Protein AF-A0A8B6D0A4-F1 (afdb_monomer)

Mean predicted aligned error: 18.63 Å

Foldseek 3Di:
DVVVVVVVVVVVVVVVVVVVVVVVVVVVVVVVVVVVVVVVVVVVVVVVVVVVVVVVVVCVVVVPPDDDPDPVVVVVVVLVVQLVVLQVQLVVLVPDPDNDPVSPVSSVVSNVVSVVSVVVVVVLQVLQVPAPLHCQLVVQLVVDDDDDDPCSVVSSVVSRVVSVVVVVVVVVVPPPPPPPPDPDDDDDDDDQDQDPAAAPPPRHGSDHVVPDPVVVVVVPPDDDDDDDDD

Sequence (230 aa):
MDAEIRSEIQNEVQAAFQTTQTTILDSMTTLLDNRLECFNKSFQSTQKALAESQLAKLDETLSDNYKFKKRGNEEQHKHNSKVLVKFKEANSELNQEHLTKDNIESAKDKITEGMSLIRDRQKLIKLADSSEAGWRVVAEYTANPLAENSEDEKRMYKAQTRAEAKIKKEKLKRKPTSSSPAPYTIPTRTSHIDRPGKCFNCNKTGHWRRECPEVTRNASQSRPSDKIQM

Radius of gyration: 45.25 Å; Cα contacts (8 Å, |Δi|>4): 100; chains: 1; bounding box: 100×47×143 Å

InterPro dom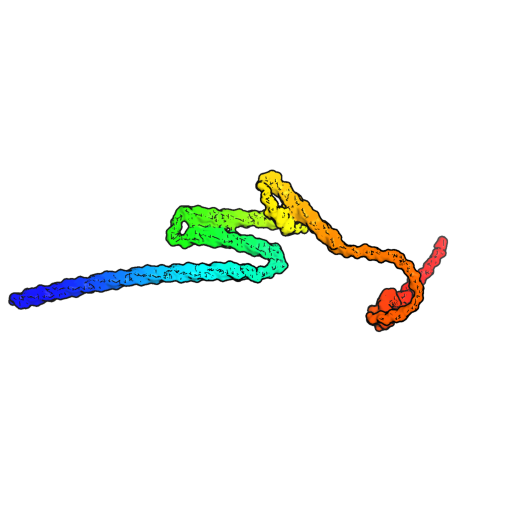ains:
  IPR001878 Zinc finger, CCHC-type [PF00098] (197-214)
  IPR001878 Zinc finger, CCHC-type [PS50158] (198-214)
  IPR001878 Zinc finger, CCHC-type [SM00343] (198-214)
  IPR036875 Zinc finger, CCHC-type superfamily [SSF57756] (189-220)

Organism: Mytilus galloprovincialis (NCBI:txid29158)

Structure (mmCIF, N/CA/C/O backbone):
data_AF-A0A8B6D0A4-F1
#
_entry.id   AF-A0A8B6D0A4-F1
#
loop_
_atom_site.group_PDB
_atom_site.id
_atom_site.type_symbol
_atom_site.label_atom_id
_atom_site.label_alt_id
_atom_site.label_comp_id
_atom_site.label_asym_id
_atom_site.label_entity_id
_atom_site.label_seq_id
_atom_site.pdbx_PDB_ins_code
_atom_site.Cartn_x
_atom_site.Cartn_y
_atom_site.Cartn_z
_atom_site.occupancy
_atom_site.B_iso_or_equiv
_atom_site.auth_seq_id
_atom_site.auth_comp_id
_atom_site.auth_asym_id
_atom_site.auth_atom_id
_atom_site.pdbx_PDB_model_num
ATOM 1 N N . MET A 1 1 ? -62.210 -0.151 64.454 1.00 61.44 1 MET A N 1
ATOM 2 C CA . MET A 1 1 ? -60.784 -0.034 64.816 1.00 61.44 1 MET A CA 1
ATOM 3 C C . MET A 1 1 ? -59.975 -1.225 64.317 1.00 61.44 1 MET A C 1
ATOM 5 O O . MET A 1 1 ? -59.248 -1.039 63.358 1.00 61.44 1 MET A O 1
ATOM 9 N N . ASP A 1 2 ? -60.156 -2.448 64.827 1.00 78.06 2 ASP A N 1
ATOM 10 C CA . ASP A 1 2 ? -59.302 -3.592 64.421 1.00 78.06 2 ASP A CA 1
ATOM 11 C C . ASP A 1 2 ? -59.366 -3.997 62.937 1.00 78.06 2 ASP A C 1
ATOM 13 O O . ASP A 1 2 ? -58.355 -4.389 62.358 1.00 78.06 2 ASP A O 1
ATOM 17 N N . ALA A 1 3 ? -60.537 -3.918 62.297 1.00 81.75 3 ALA A N 1
ATOM 18 C CA . ALA A 1 3 ? -60.680 -4.255 60.875 1.00 81.75 3 ALA A CA 1
ATOM 19 C C . ALA A 1 3 ? -60.038 -3.208 59.946 1.00 81.75 3 ALA A C 1
ATOM 21 O O . ALA A 1 3 ? -59.549 -3.540 58.870 1.00 81.75 3 ALA A O 1
ATOM 22 N N . GLU A 1 4 ? -60.022 -1.955 60.390 1.00 86.81 4 GLU A N 1
ATOM 23 C CA . GLU A 1 4 ? -59.523 -0.797 59.647 1.00 86.81 4 GLU A CA 1
ATOM 24 C C . GLU A 1 4 ? -57.990 -0.802 59.638 1.00 86.81 4 GLU A C 1
ATOM 26 O O . GLU A 1 4 ? -57.378 -0.800 58.574 1.00 86.81 4 GLU A O 1
ATOM 31 N N . ILE A 1 5 ? -57.388 -1.014 60.814 1.00 87.62 5 ILE A N 1
ATOM 32 C CA . ILE A 1 5 ? -55.939 -1.201 60.985 1.00 87.62 5 ILE A CA 1
ATOM 33 C C . ILE A 1 5 ? -55.446 -2.410 60.177 1.00 87.62 5 ILE A C 1
ATOM 35 O O . ILE A 1 5 ? -54.405 -2.361 59.526 1.00 87.62 5 ILE A O 1
ATOM 39 N N . ARG A 1 6 ? -56.205 -3.514 60.171 1.00 89.81 6 ARG A N 1
ATOM 40 C CA . ARG A 1 6 ? -55.852 -4.708 59.387 1.00 89.81 6 ARG A CA 1
ATOM 41 C C . ARG A 1 6 ? -55.875 -4.433 57.880 1.00 89.81 6 ARG A C 1
ATOM 43 O O . ARG A 1 6 ? -55.007 -4.937 57.171 1.00 89.81 6 ARG A O 1
ATOM 50 N N . SER A 1 7 ? -56.836 -3.638 57.405 1.00 92.06 7 SER A N 1
ATOM 51 C CA . SER A 1 7 ? -56.917 -3.222 56.002 1.00 92.06 7 SER A CA 1
ATOM 52 C C . SER A 1 7 ? -55.764 -2.298 55.611 1.00 92.06 7 SER A C 1
ATOM 54 O O . SER A 1 7 ? -55.224 -2.451 54.519 1.00 92.06 7 SER A O 1
ATOM 56 N N . GLU A 1 8 ? -55.372 -1.362 56.477 1.00 90.81 8 GLU A N 1
ATOM 57 C CA . GLU A 1 8 ? -54.224 -0.476 56.242 1.00 90.81 8 GLU A CA 1
ATOM 58 C C . GLU A 1 8 ? -52.920 -1.267 56.128 1.00 90.81 8 GLU A C 1
ATOM 60 O O . GLU A 1 8 ? -52.197 -1.107 55.148 1.00 90.81 8 GLU A O 1
ATOM 65 N N . ILE A 1 9 ? -52.680 -2.207 57.049 1.00 89.69 9 ILE A N 1
ATOM 66 C CA . ILE A 1 9 ? -51.507 -3.091 56.999 1.00 89.69 9 ILE A CA 1
ATOM 67 C C . ILE A 1 9 ? -51.503 -3.924 55.708 1.00 89.69 9 ILE A C 1
ATOM 69 O O . ILE A 1 9 ? -50.466 -4.068 55.064 1.00 89.69 9 ILE A O 1
ATOM 73 N N . GLN A 1 10 ? -52.654 -4.467 55.294 1.00 93.19 10 GLN A N 1
ATOM 74 C CA . GLN A 1 10 ? -52.759 -5.204 54.029 1.00 93.19 10 GLN A CA 1
ATOM 75 C C . GLN A 1 10 ? -52.424 -4.326 52.818 1.00 93.19 10 GLN A C 1
ATOM 77 O O . GLN A 1 10 ? -51.719 -4.781 51.916 1.00 93.19 10 GLN A O 1
ATOM 82 N N . ASN A 1 11 ? -52.898 -3.080 52.807 1.00 93.19 11 ASN A N 1
ATOM 83 C CA . ASN A 1 11 ? -52.632 -2.129 51.733 1.00 93.19 11 ASN A CA 1
ATOM 84 C C . ASN A 1 11 ? -51.150 -1.729 51.681 1.00 93.19 11 ASN A C 1
ATOM 86 O O . ASN A 1 11 ? -50.577 -1.697 50.594 1.00 93.19 11 ASN A O 1
ATOM 90 N N . GLU A 1 12 ? -50.506 -1.492 52.827 1.00 93.25 12 GLU A N 1
ATOM 91 C CA . GLU A 1 12 ? -49.069 -1.191 52.894 1.00 93.25 12 GLU A CA 1
ATOM 92 C C . GLU A 1 12 ? -48.208 -2.364 52.427 1.00 93.25 12 GLU A C 1
ATOM 94 O O . GLU A 1 12 ? -47.294 -2.178 51.622 1.00 93.25 12 GLU A O 1
ATOM 99 N N . VAL A 1 13 ? -48.514 -3.586 52.876 1.00 93.69 13 VAL A N 1
ATOM 100 C CA . VAL A 1 13 ? -47.793 -4.795 52.447 1.00 93.69 13 VAL A CA 1
ATOM 101 C C . VAL A 1 13 ? -47.949 -5.008 50.941 1.00 93.69 13 VAL A C 1
ATOM 103 O O . VAL A 1 13 ? -46.968 -5.289 50.250 1.00 93.69 13 VAL A O 1
ATOM 106 N N . GLN A 1 14 ? -49.161 -4.827 50.411 1.00 94.50 14 GLN A N 1
ATOM 107 C CA . GLN A 1 14 ? -49.428 -4.943 48.980 1.00 94.50 14 GLN A CA 1
ATOM 108 C C . GLN A 1 14 ? -48.683 -3.869 48.173 1.00 94.50 14 GLN A C 1
ATOM 110 O O . GLN A 1 14 ? -48.091 -4.184 47.139 1.00 94.50 14 GLN A O 1
ATOM 115 N N . ALA A 1 15 ? -48.656 -2.624 48.653 1.00 94.31 15 ALA A N 1
ATOM 116 C CA . ALA A 1 15 ? -47.931 -1.528 48.016 1.00 94.31 15 ALA A CA 1
ATOM 117 C C . ALA A 1 15 ? -46.410 -1.758 48.031 1.00 94.31 15 ALA A C 1
ATOM 119 O O . ALA A 1 15 ? -45.742 -1.572 47.010 1.00 94.31 15 ALA A O 1
ATOM 120 N N . ALA A 1 16 ? -45.855 -2.231 49.151 1.00 94.75 16 ALA A N 1
ATOM 121 C CA . ALA A 1 16 ? -44.440 -2.582 49.267 1.00 94.75 16 ALA A CA 1
ATOM 122 C C . ALA A 1 16 ? -44.058 -3.731 48.319 1.00 94.75 16 ALA A C 1
ATOM 124 O O . ALA A 1 16 ? -43.007 -3.689 47.670 1.00 94.75 16 ALA A O 1
ATOM 125 N N . PHE A 1 17 ? -44.932 -4.732 48.185 1.00 95.25 17 PHE A N 1
ATOM 126 C CA . PHE A 1 17 ? -44.742 -5.857 47.271 1.00 95.25 17 PHE A CA 1
ATOM 127 C C . PHE A 1 17 ? -44.805 -5.435 45.795 1.00 95.25 17 PHE A C 1
ATOM 129 O O . PHE A 1 17 ? -43.958 -5.827 44.994 1.00 95.25 17 PHE A O 1
ATOM 136 N N . GLN A 1 18 ? -45.762 -4.580 45.425 1.00 94.56 18 GLN A N 1
ATOM 137 C CA . GLN A 1 18 ? -45.841 -4.015 44.073 1.00 94.56 18 GLN A CA 1
ATOM 138 C C . GLN A 1 18 ? -44.622 -3.145 43.752 1.00 94.56 18 GLN A C 1
ATOM 140 O O . GLN A 1 18 ? -44.064 -3.237 42.658 1.00 94.56 18 GLN A O 1
ATOM 145 N N . THR A 1 19 ? -44.155 -2.357 44.722 1.00 95.56 19 THR A N 1
ATOM 146 C CA . THR A 1 19 ? -42.944 -1.536 44.578 1.00 95.56 19 THR A CA 1
ATOM 147 C C . THR A 1 19 ? -41.716 -2.411 44.324 1.00 95.56 19 THR A C 1
ATOM 149 O O . THR A 1 19 ? -40.944 -2.147 43.401 1.00 95.56 19 THR A O 1
ATOM 152 N N . THR A 1 20 ? -41.554 -3.502 45.080 1.00 95.75 20 THR A N 1
ATOM 153 C CA . THR A 1 20 ? -40.435 -4.442 44.888 1.00 95.75 20 THR A CA 1
ATOM 154 C C . THR A 1 20 ? -40.515 -5.182 43.554 1.00 95.75 20 THR A C 1
ATOM 156 O O . THR A 1 20 ? -39.496 -5.274 42.872 1.00 95.75 20 THR A O 1
ATOM 159 N N . GLN A 1 21 ? -41.696 -5.642 43.124 1.00 95.12 21 GLN A N 1
ATOM 160 C CA . GLN A 1 21 ? -41.863 -6.246 41.794 1.00 95.12 21 GLN A CA 1
ATOM 161 C C . GLN A 1 21 ? -41.486 -5.282 40.668 1.00 95.12 21 GLN A C 1
ATOM 163 O O . GLN A 1 21 ? -40.729 -5.657 39.775 1.00 95.12 21 GLN A O 1
ATOM 168 N N . THR A 1 22 ? -41.969 -4.040 40.734 1.00 95.75 22 THR A N 1
ATOM 169 C CA . THR A 1 22 ? -41.678 -3.015 39.720 1.00 95.75 22 THR A CA 1
ATOM 170 C C . THR A 1 22 ? -40.177 -2.725 39.666 1.00 95.75 22 THR A C 1
ATOM 172 O O . THR A 1 22 ? -39.579 -2.774 38.598 1.00 95.75 22 THR A O 1
ATOM 175 N N . THR A 1 23 ? -39.534 -2.574 40.828 1.00 96.69 23 THR A N 1
ATOM 176 C CA . THR A 1 23 ? -38.079 -2.361 40.925 1.00 96.69 23 THR A CA 1
ATOM 177 C C . THR A 1 23 ? -37.278 -3.504 40.290 1.00 96.69 23 THR A C 1
ATOM 179 O O . THR A 1 23 ? -36.290 -3.267 39.592 1.00 96.69 23 THR A O 1
ATOM 182 N N . ILE A 1 24 ? -37.691 -4.757 40.513 1.00 96.88 24 ILE A N 1
ATOM 183 C CA . ILE A 1 24 ? -37.025 -5.929 39.926 1.00 96.88 24 ILE A CA 1
ATOM 184 C C . ILE A 1 24 ? -37.210 -5.950 38.406 1.00 96.88 24 ILE A C 1
ATOM 186 O O . ILE A 1 24 ? -36.240 -6.182 37.684 1.00 96.88 24 ILE A O 1
ATOM 190 N N . LEU A 1 25 ? -38.422 -5.687 37.910 1.00 96.31 25 LEU A N 1
ATOM 191 C CA . LEU A 1 25 ? -38.705 -5.649 36.473 1.00 96.31 25 LEU A CA 1
ATOM 192 C C . LEU A 1 25 ? -37.930 -4.531 35.766 1.00 96.31 25 LEU A C 1
ATOM 194 O O . LEU A 1 25 ? -37.360 -4.775 34.703 1.00 96.31 25 LEU A O 1
ATOM 198 N N . ASP A 1 26 ? -37.822 -3.350 36.374 1.00 95.94 26 ASP A N 1
ATOM 199 C CA . ASP A 1 26 ? -37.028 -2.237 35.842 1.00 95.94 26 ASP A CA 1
ATOM 200 C C . ASP A 1 26 ? -35.532 -2.579 35.809 1.00 95.94 26 ASP A C 1
ATOM 202 O O . ASP A 1 26 ? -34.840 -2.318 34.819 1.00 95.94 26 ASP A O 1
ATOM 206 N N . SER A 1 27 ? -35.027 -3.238 36.857 1.00 97.06 27 SER A N 1
ATOM 207 C CA . SER A 1 27 ? -33.645 -3.726 36.905 1.00 97.06 27 SER A CA 1
ATOM 208 C C . SER A 1 27 ? -33.369 -4.774 35.820 1.00 97.06 27 SER A C 1
ATOM 210 O O . SER A 1 27 ? -32.344 -4.700 35.137 1.00 97.06 27 SER A O 1
ATOM 212 N N . MET A 1 28 ? -34.291 -5.720 35.612 1.00 96.56 28 MET A N 1
ATOM 213 C CA . MET A 1 28 ? -34.176 -6.732 34.558 1.00 96.56 28 MET A CA 1
ATOM 214 C C . MET A 1 28 ? -34.243 -6.106 33.164 1.00 96.56 28 MET A C 1
ATOM 216 O O . MET A 1 28 ? -33.438 -6.471 32.310 1.00 96.56 28 MET A O 1
ATOM 220 N N . THR A 1 29 ? -35.142 -5.144 32.948 1.00 97.00 29 THR A N 1
ATOM 221 C CA . THR A 1 29 ? -35.261 -4.397 31.685 1.00 97.00 29 THR A CA 1
ATOM 222 C C . THR A 1 29 ? -33.954 -3.673 31.377 1.00 97.00 29 THR A C 1
ATOM 224 O O . THR A 1 29 ? -33.356 -3.894 30.328 1.00 97.00 29 THR A O 1
ATOM 227 N N . THR A 1 30 ? -33.416 -2.946 32.358 1.00 96.12 30 THR A N 1
ATOM 228 C CA . THR A 1 30 ? -32.127 -2.250 32.242 1.00 96.12 30 THR A CA 1
ATOM 229 C C . THR A 1 30 ? -30.978 -3.215 31.928 1.00 96.12 30 THR A C 1
ATOM 231 O O . THR A 1 30 ? -30.100 -2.918 31.118 1.00 96.12 30 THR A O 1
ATOM 234 N N . LEU A 1 31 ? -30.945 -4.392 32.558 1.00 97.38 31 LEU A N 1
ATOM 235 C CA . LEU A 1 31 ? -29.904 -5.391 32.310 1.00 97.38 31 LEU A CA 1
ATOM 236 C C . LEU A 1 31 ? -30.009 -5.988 30.899 1.00 97.38 31 LEU A C 1
ATOM 238 O O . LEU A 1 31 ? -28.980 -6.215 30.257 1.00 97.38 31 LEU A O 1
ATOM 242 N N . LEU A 1 32 ? -31.230 -6.235 30.419 1.00 96.56 32 LEU A N 1
ATOM 243 C CA . LEU A 1 32 ? -31.486 -6.729 29.068 1.00 96.56 32 LEU A CA 1
ATOM 244 C C . LEU A 1 32 ? -31.092 -5.696 28.013 1.00 96.56 32 LEU A C 1
ATOM 246 O O . LEU A 1 32 ? -30.375 -6.062 27.085 1.00 96.56 32 LEU A O 1
ATOM 250 N N . ASP A 1 33 ? -31.466 -4.430 28.194 1.00 96.44 33 ASP A N 1
ATOM 251 C CA . ASP A 1 33 ? -31.107 -3.344 27.276 1.00 96.44 33 ASP A CA 1
ATOM 252 C C . ASP A 1 33 ? -29.587 -3.190 27.171 1.00 96.44 33 ASP A C 1
ATOM 254 O O . ASP A 1 33 ? -29.030 -3.206 26.073 1.00 96.44 33 ASP A O 1
ATOM 258 N N . ASN A 1 34 ? -28.887 -3.175 28.310 1.00 95.56 34 ASN A N 1
ATOM 259 C CA . ASN A 1 34 ? -27.425 -3.103 28.339 1.00 95.56 34 ASN A CA 1
ATOM 260 C C . ASN A 1 34 ? -26.764 -4.297 27.634 1.00 95.56 34 ASN A C 1
ATOM 262 O O . ASN A 1 34 ? -25.809 -4.135 26.869 1.00 95.56 34 ASN A O 1
ATOM 266 N N . ARG A 1 35 ? -27.251 -5.521 27.880 1.00 97.31 35 ARG A N 1
ATOM 267 C CA . ARG A 1 35 ? -26.710 -6.720 27.221 1.00 97.31 35 ARG A CA 1
ATOM 268 C C . ARG A 1 35 ? -26.996 -6.721 25.727 1.00 97.31 35 ARG A C 1
ATOM 270 O O . ARG A 1 35 ? -26.116 -7.112 24.961 1.00 97.31 35 ARG A O 1
ATOM 277 N N . LEU A 1 36 ? -28.187 -6.293 25.319 1.00 97.06 36 LEU A N 1
ATOM 278 C CA . LEU A 1 36 ? -28.578 -6.216 23.918 1.00 97.06 36 LEU A CA 1
ATOM 279 C C . LEU A 1 36 ? -27.747 -5.167 23.181 1.00 97.06 36 LEU A C 1
ATOM 281 O O . LEU A 1 36 ? -27.271 -5.434 22.081 1.00 97.06 36 LEU A O 1
ATOM 285 N N . GLU A 1 37 ? -27.502 -4.013 23.799 1.00 95.44 37 GLU A N 1
ATOM 286 C CA . GLU A 1 37 ? -26.659 -2.969 23.225 1.00 95.44 37 GLU A CA 1
ATOM 287 C C . GLU A 1 37 ? -25.205 -3.439 23.074 1.00 95.44 37 GLU A C 1
ATOM 289 O O . GLU A 1 37 ? -24.617 -3.302 21.998 1.00 95.44 37 GLU A O 1
ATOM 294 N N . CYS A 1 38 ? -24.638 -4.069 24.108 1.00 94.88 38 CYS A N 1
ATOM 295 C CA . CYS A 1 38 ? -23.309 -4.683 24.036 1.00 94.88 38 CYS A CA 1
ATOM 296 C C . CYS A 1 38 ? -23.228 -5.762 22.949 1.00 94.88 38 CYS A C 1
ATOM 298 O O . CYS A 1 38 ? -22.261 -5.799 22.185 1.00 94.88 38 CYS A O 1
ATOM 300 N N . PHE A 1 39 ? -24.246 -6.620 22.846 1.00 96.31 39 PHE A N 1
ATOM 301 C CA . PHE A 1 39 ? -24.320 -7.637 21.802 1.00 96.31 39 PHE A CA 1
ATOM 302 C C . PHE A 1 39 ? -24.374 -7.005 20.409 1.00 96.31 39 PHE A C 1
ATOM 304 O O . PHE A 1 39 ? -23.629 -7.422 19.528 1.00 96.31 39 PHE A O 1
ATOM 311 N N . ASN A 1 40 ? -25.195 -5.974 20.209 1.00 95.50 40 ASN A N 1
ATOM 312 C CA . ASN A 1 40 ? -25.346 -5.313 18.916 1.00 95.50 40 ASN A CA 1
ATOM 313 C C . ASN A 1 40 ? -24.039 -4.624 18.482 1.00 95.50 40 ASN A C 1
ATOM 315 O O . ASN A 1 40 ? -23.605 -4.781 17.341 1.00 95.50 40 ASN A O 1
ATOM 319 N N . LYS A 1 41 ? -23.343 -3.957 19.416 1.00 92.62 41 LYS A N 1
ATOM 320 C CA . LYS A 1 41 ? -22.005 -3.380 19.184 1.00 92.62 41 LYS A CA 1
ATOM 321 C C . LYS A 1 41 ? -20.979 -4.455 18.807 1.00 92.62 41 LYS A C 1
ATOM 323 O O . LYS A 1 41 ? -20.270 -4.311 17.812 1.00 92.62 41 LYS A O 1
ATOM 328 N N . SER A 1 42 ? -20.933 -5.555 19.561 1.00 93.94 42 SER A N 1
ATOM 329 C CA . SER A 1 42 ? -20.027 -6.680 19.294 1.00 93.94 42 SER A CA 1
ATOM 330 C C . SER A 1 42 ? -20.315 -7.349 17.945 1.00 93.94 42 SER A C 1
ATOM 332 O O . SER A 1 42 ? -19.390 -7.631 17.179 1.00 93.94 42 SER A O 1
ATOM 334 N N . PHE A 1 43 ? -21.593 -7.544 17.613 1.00 94.25 43 PHE A N 1
ATOM 335 C CA . PHE A 1 43 ? -22.031 -8.111 16.343 1.00 94.25 43 PHE A CA 1
ATOM 336 C C . PHE A 1 43 ? -21.632 -7.221 15.163 1.00 94.25 43 PHE A C 1
ATOM 338 O O . PHE A 1 43 ? -21.019 -7.712 14.217 1.00 94.25 43 PHE A O 1
ATOM 345 N N . GLN A 1 44 ? -21.903 -5.913 15.234 1.00 92.31 44 GLN A N 1
ATOM 346 C CA . GLN A 1 44 ? -21.512 -4.964 14.186 1.00 92.31 44 GLN A CA 1
ATOM 347 C C . GLN A 1 44 ? -19.993 -4.906 14.003 1.00 92.31 44 GLN A C 1
ATOM 349 O O . GLN A 1 44 ? -19.515 -4.928 12.870 1.00 92.31 44 GLN A O 1
ATOM 354 N N . SER A 1 45 ? -19.230 -4.888 15.100 1.00 87.06 45 SER A N 1
ATOM 355 C CA . SER A 1 45 ? -17.763 -4.910 15.055 1.00 87.06 45 SER A CA 1
ATOM 356 C C . SER A 1 45 ? -17.239 -6.184 14.381 1.00 87.06 45 SER A C 1
ATOM 358 O O . SER A 1 45 ? -16.441 -6.118 13.444 1.00 87.06 45 SER A O 1
ATOM 360 N N . THR A 1 46 ? -17.775 -7.347 14.762 1.00 89.19 46 THR A N 1
ATOM 361 C CA . THR A 1 46 ? -17.386 -8.642 14.182 1.00 89.19 46 THR A CA 1
ATOM 362 C C . THR A 1 46 ? -17.770 -8.737 12.703 1.00 89.19 46 THR A C 1
ATOM 364 O O . THR A 1 46 ? -16.982 -9.208 11.884 1.00 89.19 46 THR A O 1
ATOM 367 N N . GLN A 1 47 ? -18.962 -8.260 12.330 1.00 92.12 47 GLN A N 1
ATOM 368 C CA . GLN A 1 47 ? -19.421 -8.231 10.942 1.00 92.12 47 GLN A CA 1
ATOM 369 C C . GLN A 1 47 ? -18.543 -7.315 10.081 1.00 92.12 47 GLN A C 1
ATOM 371 O O . GLN A 1 47 ? -18.158 -7.700 8.976 1.00 92.12 47 GLN A O 1
ATOM 376 N N . LYS A 1 48 ? -18.191 -6.130 10.594 1.00 89.00 48 LYS A N 1
ATOM 377 C CA . LYS A 1 48 ? -17.289 -5.191 9.921 1.00 89.00 48 LYS A CA 1
ATOM 378 C C . LYS A 1 48 ? -15.908 -5.812 9.710 1.00 89.00 48 LYS A C 1
ATOM 380 O O . LYS A 1 48 ? -15.421 -5.814 8.583 1.00 89.00 48 LYS A O 1
ATOM 385 N N . ALA A 1 49 ? -15.326 -6.413 10.748 1.00 83.44 49 ALA A N 1
ATOM 386 C CA . ALA A 1 49 ? -14.032 -7.086 10.657 1.00 83.44 49 ALA A CA 1
ATOM 387 C C . ALA A 1 49 ? -14.049 -8.250 9.645 1.00 83.44 49 ALA A C 1
ATOM 389 O O . ALA A 1 49 ? -13.105 -8.428 8.872 1.00 83.44 49 ALA A O 1
ATOM 390 N N . LEU A 1 50 ? -15.141 -9.025 9.597 1.00 88.75 50 LEU A N 1
ATOM 391 C CA . LEU A 1 50 ? -15.312 -10.094 8.612 1.00 88.75 50 LEU A CA 1
ATOM 392 C C . LEU A 1 50 ? -15.394 -9.543 7.181 1.00 88.75 50 LEU A C 1
ATOM 394 O O . LEU A 1 50 ? -14.730 -10.078 6.291 1.00 88.75 50 LEU A O 1
ATOM 398 N N . ALA A 1 51 ? -16.164 -8.474 6.960 1.00 85.25 51 ALA A N 1
ATOM 399 C CA . ALA A 1 51 ? -16.288 -7.830 5.654 1.00 85.25 51 ALA A CA 1
ATOM 400 C C . ALA A 1 51 ? -14.946 -7.251 5.177 1.00 85.25 51 ALA A C 1
ATOM 402 O O . ALA A 1 51 ? -14.548 -7.472 4.034 1.00 85.25 51 ALA A O 1
ATOM 403 N N . GLU A 1 52 ? -14.208 -6.581 6.063 1.00 85.00 52 GLU A N 1
ATOM 404 C CA . GLU A 1 52 ? -12.865 -6.066 5.778 1.00 85.00 52 GLU A CA 1
ATOM 405 C C . GLU A 1 52 ? -11.884 -7.200 5.441 1.00 85.00 52 GLU A C 1
ATOM 407 O O . GLU A 1 52 ? -11.140 -7.099 4.464 1.00 85.00 52 GLU A O 1
ATOM 412 N N . SER A 1 53 ? -11.932 -8.322 6.169 1.00 79.31 53 SER A N 1
ATOM 413 C CA . SER A 1 53 ? -11.113 -9.508 5.878 1.00 79.31 53 SER A CA 1
ATOM 414 C C . SER A 1 53 ? -11.446 -10.139 4.521 1.00 79.31 53 SER A C 1
ATOM 416 O O . SER A 1 53 ? -10.546 -10.525 3.772 1.00 79.31 53 SER A O 1
ATOM 418 N N . GLN A 1 54 ? -12.732 -10.242 4.175 1.00 82.75 54 GLN A N 1
ATOM 419 C CA . GLN A 1 54 ? -13.172 -10.758 2.877 1.00 82.75 54 GLN A CA 1
ATOM 420 C C . GLN A 1 54 ? -12.750 -9.836 1.726 1.00 82.75 54 GLN A C 1
ATOM 422 O O . GLN A 1 54 ? -12.263 -10.322 0.706 1.00 82.75 54 GLN A O 1
ATOM 427 N N . LEU A 1 55 ? -12.872 -8.518 1.904 1.00 78.50 55 LEU A N 1
ATOM 428 C CA . LEU A 1 55 ? -12.424 -7.523 0.929 1.00 78.50 55 LEU A CA 1
ATOM 429 C C . LEU A 1 55 ? -10.906 -7.549 0.737 1.00 78.50 55 LEU A C 1
ATOM 431 O O . LEU A 1 55 ? -10.447 -7.490 -0.399 1.00 78.50 55 LEU A O 1
ATOM 435 N N . ALA A 1 56 ? -10.128 -7.696 1.812 1.00 74.81 56 ALA A N 1
ATOM 436 C CA . ALA A 1 56 ? -8.675 -7.817 1.723 1.00 74.81 56 ALA A CA 1
ATOM 437 C C . ALA A 1 56 ? -8.248 -9.063 0.925 1.00 74.81 56 ALA A C 1
ATOM 439 O O . ALA A 1 56 ? -7.395 -8.966 0.047 1.00 74.81 56 ALA A O 1
ATOM 440 N N . LYS A 1 57 ? -8.896 -10.215 1.158 1.00 74.19 57 LYS A N 1
ATOM 441 C CA . LYS A 1 57 ? -8.657 -11.450 0.385 1.00 74.19 57 LYS A CA 1
ATOM 442 C C . LYS A 1 57 ? -9.049 -11.305 -1.090 1.00 74.19 57 LYS A C 1
ATOM 444 O O . LYS A 1 57 ? -8.396 -11.870 -1.967 1.00 74.19 57 LYS A O 1
ATOM 449 N N . LEU A 1 58 ? -10.114 -10.558 -1.384 1.00 65.81 58 LEU A N 1
ATOM 450 C CA . LEU A 1 58 ? -10.507 -10.243 -2.759 1.00 65.81 58 LEU A CA 1
ATOM 451 C C . LEU A 1 58 ? -9.496 -9.313 -3.446 1.00 65.81 58 LEU A C 1
ATOM 453 O O . LEU A 1 58 ? -9.120 -9.575 -4.582 1.00 65.81 58 LEU A O 1
ATOM 457 N N . ASP A 1 59 ? -9.013 -8.272 -2.766 1.00 67.94 59 ASP A N 1
ATOM 458 C CA . ASP A 1 59 ? -7.988 -7.355 -3.294 1.00 67.94 59 ASP A CA 1
ATOM 459 C C . ASP A 1 59 ? -6.682 -8.109 -3.615 1.00 67.94 59 ASP A C 1
ATOM 461 O O . ASP A 1 59 ? -6.103 -7.955 -4.692 1.00 67.94 59 ASP A O 1
ATOM 465 N N . GLU A 1 60 ? -6.278 -9.022 -2.727 1.00 65.19 60 GLU A N 1
ATOM 466 C CA . GLU A 1 60 ? -5.100 -9.877 -2.906 1.00 65.19 60 GLU A CA 1
ATOM 467 C C . GLU A 1 60 ? -5.240 -10.827 -4.112 1.00 65.19 60 GLU A C 1
ATOM 469 O O . GLU A 1 60 ? -4.323 -10.942 -4.925 1.00 65.19 60 GLU A O 1
ATOM 474 N N . THR A 1 61 ? -6.409 -11.450 -4.293 1.00 58.53 61 THR A N 1
ATOM 475 C CA . THR A 1 61 ? -6.673 -12.382 -5.410 1.00 58.53 61 THR A CA 1
ATOM 476 C C . THR A 1 61 ? -6.922 -11.688 -6.757 1.00 58.53 61 THR A C 1
ATOM 478 O O . THR A 1 61 ? -6.630 -12.259 -7.813 1.00 58.53 61 THR A O 1
ATOM 481 N N . LEU A 1 62 ? -7.433 -10.453 -6.760 1.00 60.44 62 LEU A N 1
ATOM 482 C CA . LEU A 1 62 ? -7.705 -9.679 -7.979 1.00 60.44 62 LEU A CA 1
ATOM 483 C C . LEU A 1 62 ? -6.466 -8.946 -8.510 1.00 60.44 62 LEU A C 1
ATOM 485 O O . LEU A 1 62 ? -6.304 -8.829 -9.728 1.00 60.44 62 LEU A O 1
ATOM 489 N N . SER A 1 63 ? -5.571 -8.505 -7.622 1.00 60.44 63 SER A N 1
ATOM 490 C CA . SER A 1 63 ? -4.296 -7.864 -7.974 1.00 60.44 63 SER A CA 1
ATOM 491 C C . SER A 1 63 ? -3.418 -8.745 -8.880 1.00 60.44 63 SER A C 1
ATOM 493 O O . SER A 1 63 ? -2.706 -8.231 -9.746 1.00 60.44 63 SER A O 1
ATOM 495 N N . ASP A 1 64 ? -3.490 -10.071 -8.734 1.00 60.06 64 ASP A N 1
ATOM 496 C CA . ASP A 1 64 ? -2.525 -10.992 -9.349 1.00 60.06 64 ASP A CA 1
ATOM 497 C C . ASP A 1 64 ? -2.842 -11.390 -10.808 1.00 60.06 64 ASP A C 1
ATOM 499 O O . ASP A 1 64 ? -2.006 -11.968 -11.500 1.00 60.06 64 ASP A O 1
ATOM 503 N N . ASN A 1 65 ? -4.019 -11.028 -11.338 1.00 67.69 65 ASN A N 1
ATOM 504 C CA . ASN A 1 65 ? -4.426 -11.399 -12.705 1.00 67.69 65 ASN A CA 1
ATOM 505 C C . ASN A 1 65 ? -4.230 -10.293 -13.757 1.00 67.69 65 ASN A C 1
ATOM 507 O O . ASN A 1 65 ? -4.405 -10.530 -14.959 1.00 67.69 65 ASN A O 1
ATOM 511 N N . TYR A 1 66 ? -3.867 -9.073 -13.353 1.00 82.31 66 TYR A N 1
ATOM 512 C CA . TYR A 1 66 ? -3.683 -7.979 -14.304 1.00 82.31 66 TYR A CA 1
ATOM 513 C C . TYR A 1 66 ? -2.324 -8.064 -15.018 1.00 82.31 66 TYR A C 1
ATOM 515 O O . TYR A 1 66 ? -1.260 -7.869 -14.429 1.00 82.31 66 TYR A O 1
ATOM 523 N N . LYS A 1 67 ? -2.346 -8.279 -16.340 1.00 87.50 67 LYS A N 1
ATOM 524 C CA . LYS A 1 67 ? -1.134 -8.317 -17.172 1.00 87.50 67 LYS A CA 1
ATOM 525 C C . LYS A 1 67 ? -0.755 -6.927 -17.687 1.00 87.50 67 LYS A C 1
ATOM 527 O O . LYS A 1 67 ? -1.318 -6.421 -18.661 1.00 87.50 67 LYS A O 1
ATOM 532 N N . PHE A 1 68 ? 0.265 -6.326 -17.083 1.00 88.25 68 PHE A N 1
ATOM 533 C CA . PHE A 1 68 ? 0.802 -5.039 -17.522 1.00 88.25 68 PHE A CA 1
ATOM 534 C C . PHE A 1 68 ? 1.437 -5.119 -18.919 1.00 88.25 68 PHE A C 1
ATOM 536 O O . PHE A 1 68 ? 2.227 -6.009 -19.227 1.00 88.25 68 PHE A O 1
ATOM 543 N N . LYS A 1 69 ? 1.153 -4.121 -19.768 1.00 91.44 69 LYS A N 1
ATOM 544 C CA . LYS A 1 69 ? 1.760 -4.003 -21.111 1.00 91.44 69 LYS A CA 1
ATOM 545 C C . LYS A 1 69 ? 3.242 -3.617 -21.067 1.00 91.44 69 LYS A C 1
ATOM 547 O O . LYS A 1 69 ? 4.010 -4.000 -21.943 1.00 91.44 69 LYS A O 1
ATOM 552 N N . LYS A 1 70 ? 3.630 -2.799 -20.084 1.00 88.56 70 LYS A N 1
ATOM 553 C CA . LYS A 1 70 ? 4.991 -2.275 -19.917 1.00 88.56 70 LYS A CA 1
ATOM 554 C C . LYS A 1 70 ? 5.544 -2.748 -18.580 1.00 88.56 70 LYS A C 1
ATOM 556 O O . LYS A 1 70 ? 4.942 -2.465 -17.548 1.00 88.56 70 LYS A O 1
ATOM 561 N N . ARG A 1 71 ? 6.732 -3.357 -18.597 1.00 85.75 71 ARG A N 1
ATOM 562 C CA . ARG A 1 71 ? 7.437 -3.806 -17.384 1.00 85.75 71 ARG A CA 1
ATOM 563 C C . ARG A 1 71 ? 7.619 -2.688 -16.347 1.00 85.75 71 ARG A C 1
ATOM 565 O O . ARG A 1 71 ? 7.408 -2.915 -15.166 1.00 85.75 71 ARG A O 1
ATOM 572 N N . GLY A 1 72 ? 7.947 -1.468 -16.780 1.00 85.88 72 GLY A N 1
ATOM 573 C CA . GLY A 1 72 ? 8.097 -0.329 -15.863 1.00 85.88 72 GLY A CA 1
ATOM 574 C C . GLY A 1 72 ? 6.803 0.037 -15.122 1.00 85.88 72 GLY A C 1
ATOM 575 O O . GLY A 1 72 ? 6.859 0.425 -13.959 1.00 85.88 72 GLY A O 1
ATOM 576 N N . ASN A 1 73 ? 5.638 -0.145 -15.758 1.00 89.56 73 ASN A N 1
ATOM 577 C CA . ASN A 1 73 ? 4.344 0.101 -15.116 1.00 89.56 73 ASN A CA 1
ATOM 578 C C . ASN A 1 73 ? 4.034 -0.975 -14.072 1.00 89.56 73 ASN A C 1
ATOM 580 O O . ASN A 1 73 ? 3.534 -0.649 -13.003 1.00 89.56 73 ASN A O 1
ATOM 584 N N . GLU A 1 74 ? 4.360 -2.235 -14.368 1.00 89.25 74 GLU A N 1
ATOM 585 C CA . GLU A 1 74 ? 4.230 -3.341 -13.414 1.00 89.25 74 GLU A CA 1
ATOM 586 C C . GLU A 1 74 ? 5.099 -3.109 -12.173 1.00 89.25 74 GLU A C 1
ATOM 588 O O . GLU A 1 74 ? 4.623 -3.213 -11.045 1.00 89.25 74 GLU A O 1
ATOM 593 N N . GLU A 1 75 ? 6.367 -2.739 -12.373 1.00 86.50 75 GLU A N 1
ATOM 594 C CA . GLU A 1 75 ? 7.291 -2.436 -11.277 1.00 86.50 75 GLU A CA 1
ATOM 595 C C . GLU A 1 75 ? 6.814 -1.226 -10.457 1.00 86.50 75 GLU A C 1
ATOM 597 O O . GLU A 1 75 ? 6.894 -1.249 -9.228 1.00 86.50 75 GLU A O 1
ATOM 602 N N . GLN A 1 76 ? 6.260 -0.195 -11.106 1.00 91.94 76 GLN A N 1
ATOM 603 C CA . GLN A 1 76 ? 5.679 0.953 -10.408 1.00 91.94 76 GLN A CA 1
ATOM 604 C C . GLN A 1 76 ? 4.432 0.568 -9.607 1.00 91.94 76 GLN A C 1
ATOM 606 O O . GLN A 1 76 ? 4.298 0.986 -8.461 1.00 91.94 76 GLN A O 1
ATOM 611 N N . HIS A 1 77 ? 3.538 -0.240 -10.177 1.00 91.00 77 HIS A N 1
ATOM 612 C CA . HIS A 1 77 ? 2.346 -0.714 -9.480 1.00 91.00 77 HIS A CA 1
ATOM 613 C C . HIS A 1 77 ? 2.715 -1.551 -8.253 1.00 91.00 77 HIS A C 1
ATOM 615 O O . HIS A 1 77 ? 2.209 -1.302 -7.159 1.00 91.00 77 HIS A O 1
ATOM 621 N N . LYS A 1 78 ? 3.660 -2.489 -8.404 1.00 89.50 78 LYS A N 1
ATOM 622 C CA . LYS A 1 78 ? 4.196 -3.292 -7.296 1.00 89.50 78 LYS A CA 1
ATOM 623 C C . LYS A 1 78 ? 4.804 -2.409 -6.206 1.00 89.50 78 LYS A C 1
ATOM 625 O O . LYS A 1 78 ? 4.576 -2.653 -5.025 1.00 89.50 78 LYS A O 1
ATOM 630 N N . HIS A 1 79 ? 5.553 -1.373 -6.582 1.00 92.81 79 HIS A N 1
ATOM 631 C CA . HIS A 1 79 ? 6.103 -0.418 -5.623 1.00 92.81 79 HIS A CA 1
ATOM 632 C C . HIS A 1 79 ? 5.006 0.366 -4.884 1.00 92.81 79 HIS A C 1
ATOM 634 O O . HIS A 1 79 ? 5.008 0.395 -3.656 1.00 92.81 79 HIS A O 1
ATOM 640 N N . ASN A 1 80 ? 4.044 0.939 -5.613 1.00 94.25 80 ASN A N 1
ATOM 641 C CA . ASN A 1 80 ? 2.925 1.679 -5.026 1.00 94.25 80 ASN A CA 1
ATOM 642 C C . ASN A 1 80 ? 2.105 0.797 -4.075 1.00 94.25 80 ASN A C 1
ATOM 644 O O . ASN A 1 80 ? 1.719 1.253 -3.004 1.00 94.25 80 ASN A O 1
ATOM 648 N N . SER A 1 81 ? 1.900 -0.473 -4.433 1.00 91.06 81 SER A N 1
ATOM 649 C CA . SER A 1 81 ? 1.198 -1.448 -3.591 1.00 91.06 81 SER A CA 1
ATOM 650 C C . SER A 1 81 ? 1.933 -1.671 -2.266 1.00 91.06 81 SER A C 1
ATOM 652 O O . SER A 1 81 ? 1.314 -1.636 -1.208 1.00 91.06 81 SER A O 1
ATOM 654 N N . LYS A 1 82 ? 3.267 -1.807 -2.293 1.00 90.94 82 LYS A N 1
ATOM 655 C CA . LYS A 1 82 ? 4.083 -1.931 -1.071 1.00 90.94 82 LYS A CA 1
ATOM 656 C C . LYS A 1 82 ? 3.985 -0.696 -0.173 1.00 90.94 82 LYS A C 1
ATOM 658 O O . LYS A 1 82 ? 3.847 -0.841 1.036 1.00 90.94 82 LYS A O 1
ATOM 663 N N . VAL A 1 83 ? 4.039 0.505 -0.751 1.00 94.56 83 VAL A N 1
ATOM 664 C CA . VAL A 1 83 ? 3.888 1.765 0.001 1.00 94.56 83 VAL A CA 1
ATOM 665 C C . VAL A 1 83 ? 2.491 1.860 0.619 1.00 94.56 83 VAL A C 1
ATOM 667 O O . VAL A 1 83 ? 2.357 2.188 1.796 1.00 94.56 83 VAL A O 1
ATOM 670 N N . LEU A 1 84 ? 1.455 1.512 -0.147 1.00 92.00 84 LEU A N 1
ATOM 671 C CA . LEU A 1 84 ? 0.076 1.511 0.330 1.00 92.00 84 LEU A CA 1
ATOM 672 C C . LEU A 1 84 ? -0.116 0.560 1.517 1.00 92.00 84 LEU A C 1
ATOM 674 O O . LEU A 1 84 ? -0.784 0.934 2.475 1.00 92.00 84 LEU A O 1
ATOM 678 N N . VAL A 1 85 ? 0.493 -0.631 1.488 1.00 91.00 85 VAL A N 1
ATOM 679 C CA . VAL A 1 85 ? 0.465 -1.569 2.623 1.00 91.00 85 VAL A CA 1
ATOM 680 C C . VAL A 1 85 ? 1.044 -0.923 3.883 1.00 91.00 85 VAL A C 1
ATOM 682 O O . VAL A 1 85 ? 0.397 -0.971 4.922 1.00 91.00 85 VAL A O 1
ATOM 685 N N . LYS A 1 86 ? 2.187 -0.228 3.797 1.00 95.00 86 LYS A N 1
ATOM 686 C CA . LYS A 1 86 ? 2.780 0.465 4.958 1.00 95.00 86 LYS A CA 1
ATOM 687 C C . LYS A 1 86 ? 1.868 1.539 5.542 1.00 95.00 86 LYS A C 1
ATOM 689 O O . LYS A 1 86 ? 1.746 1.642 6.759 1.00 95.00 86 LYS A O 1
ATOM 694 N N . PHE A 1 87 ? 1.173 2.294 4.696 1.00 94.81 87 PHE A N 1
ATOM 695 C CA . PHE A 1 87 ? 0.204 3.280 5.174 1.00 94.81 87 PHE A CA 1
ATOM 696 C C . PHE A 1 87 ? -1.076 2.645 5.732 1.00 94.81 87 PHE A C 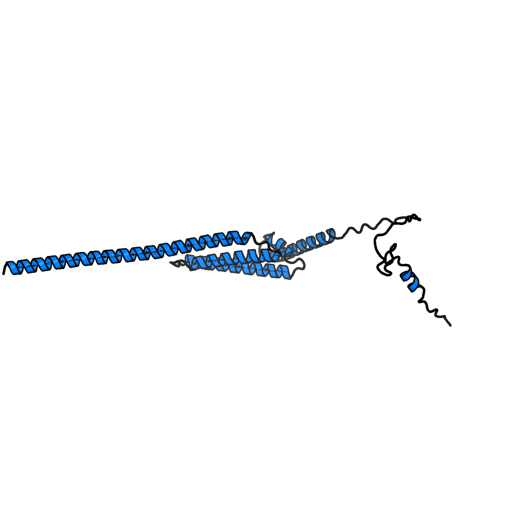1
ATOM 698 O O . PHE A 1 87 ? -1.600 3.146 6.723 1.00 94.81 87 PHE A O 1
ATOM 705 N N . LYS A 1 88 ? -1.559 1.530 5.165 1.00 92.06 88 LYS A N 1
ATOM 706 C CA . LYS A 1 88 ? -2.685 0.762 5.729 1.00 92.06 88 LYS A CA 1
ATOM 707 C C . LYS A 1 88 ? -2.336 0.189 7.108 1.00 92.06 88 LYS A C 1
ATOM 709 O O . LYS A 1 88 ? -3.153 0.287 8.020 1.00 92.06 88 LYS A O 1
ATOM 714 N N . GLU A 1 89 ? -1.131 -0.360 7.271 1.00 90.44 89 GLU A N 1
ATOM 715 C CA . GLU A 1 89 ? -0.614 -0.845 8.559 1.00 90.44 89 GLU A CA 1
ATOM 716 C C . GLU A 1 89 ? -0.565 0.294 9.588 1.00 90.44 89 GLU A C 1
ATOM 718 O O . GLU A 1 89 ? -1.177 0.179 10.646 1.00 90.44 89 GLU A O 1
ATOM 723 N N . ALA A 1 90 ? 0.051 1.433 9.244 1.00 95.06 90 ALA A N 1
ATOM 724 C CA . ALA A 1 90 ? 0.101 2.606 10.122 1.00 95.06 90 ALA A CA 1
ATOM 725 C C . ALA A 1 90 ? -1.298 3.105 10.516 1.00 95.06 90 ALA A C 1
ATOM 727 O O . ALA A 1 90 ? -1.559 3.416 11.673 1.00 95.06 90 ALA A O 1
ATOM 728 N N . ASN A 1 91 ? -2.224 3.156 9.558 1.00 93.81 91 ASN A N 1
ATOM 729 C CA . ASN A 1 91 ? -3.594 3.578 9.819 1.00 93.81 91 ASN A CA 1
ATOM 730 C C . ASN A 1 91 ? -4.347 2.581 10.718 1.00 93.81 91 ASN A C 1
ATOM 732 O O . ASN A 1 91 ? -5.191 2.989 11.507 1.00 93.81 91 ASN A O 1
ATOM 736 N N . SER A 1 92 ? -4.053 1.284 10.622 1.00 90.88 92 SER A N 1
ATOM 737 C CA . SER A 1 92 ? -4.672 0.258 11.475 1.00 90.88 92 SER A CA 1
ATOM 738 C C . SER A 1 92 ? -4.180 0.345 12.923 1.00 90.88 92 SER A C 1
ATOM 740 O O . SER A 1 92 ? -4.966 0.156 13.848 1.00 90.88 92 SER A O 1
ATOM 742 N N . GLU A 1 93 ? -2.905 0.686 13.126 1.00 92.75 93 GLU A N 1
ATOM 743 C CA . GLU A 1 93 ? -2.325 0.961 14.451 1.00 92.75 93 GLU A CA 1
ATOM 744 C C . GLU A 1 93 ? -2.955 2.200 15.107 1.00 92.75 93 GLU A C 1
ATOM 746 O O . GLU A 1 93 ? -3.209 2.217 16.309 1.00 92.75 93 GLU A O 1
ATOM 751 N N . LEU A 1 94 ? -3.268 3.231 14.316 1.00 93.69 94 LEU A N 1
ATOM 752 C CA . LEU A 1 94 ? -3.861 4.476 14.818 1.00 93.69 94 LEU A CA 1
ATOM 753 C C . LEU A 1 94 ? -5.372 4.395 15.088 1.00 93.69 94 LEU A C 1
ATOM 755 O O . LEU A 1 94 ? -5.889 5.218 15.837 1.00 93.69 94 LEU A O 1
ATOM 759 N N . ASN A 1 95 ? -6.078 3.426 14.500 1.00 91.31 95 ASN A N 1
ATOM 760 C CA . ASN A 1 95 ? -7.531 3.256 14.650 1.00 91.31 95 ASN A CA 1
ATOM 761 C C . ASN A 1 95 ? -7.928 2.224 15.722 1.00 91.31 95 ASN A C 1
ATOM 763 O O . ASN A 1 95 ? -9.074 1.774 15.747 1.00 91.31 95 ASN A O 1
ATOM 767 N N . GLN A 1 96 ? -7.000 1.823 16.592 1.00 87.19 96 GLN A N 1
ATOM 768 C CA . GLN A 1 96 ? -7.309 0.950 17.726 1.00 87.19 96 GLN A CA 1
ATOM 769 C C . GLN A 1 96 ? -8.255 1.650 18.718 1.00 87.19 96 GLN A C 1
ATOM 771 O O . GLN A 1 96 ? -8.127 2.851 18.950 1.00 87.19 96 GLN A O 1
ATOM 776 N N . GLU A 1 97 ? -9.176 0.900 19.340 1.00 85.00 97 GLU A N 1
ATOM 777 C CA . GLU A 1 97 ? -10.135 1.451 20.322 1.00 85.00 97 GLU A CA 1
ATOM 778 C C . GLU A 1 97 ? -9.439 2.104 21.525 1.00 85.00 97 GLU A C 1
ATOM 780 O O . GLU A 1 97 ? -9.911 3.111 22.051 1.00 85.00 97 GLU A O 1
ATOM 785 N N . HIS A 1 98 ? -8.297 1.552 21.941 1.00 90.12 98 HIS A N 1
ATOM 786 C CA . HIS A 1 98 ? -7.453 2.119 22.983 1.00 90.12 98 HIS A CA 1
ATOM 787 C C . HIS A 1 98 ? -6.056 2.390 22.428 1.00 90.12 98 HIS A C 1
ATOM 789 O O . HIS A 1 98 ? -5.222 1.489 22.314 1.00 90.12 98 HIS A O 1
ATOM 795 N N . LEU A 1 99 ? -5.794 3.652 22.101 1.00 92.69 99 LEU A N 1
ATOM 796 C CA . LEU A 1 99 ? -4.522 4.061 21.527 1.00 92.69 99 LEU A CA 1
ATOM 797 C C . LEU A 1 99 ? -3.427 4.083 22.601 1.00 92.69 99 LEU A C 1
ATOM 799 O O . LEU A 1 99 ? -3.466 4.886 23.534 1.00 92.69 99 LEU A O 1
ATOM 803 N N . THR A 1 100 ? -2.432 3.205 22.470 1.00 94.88 100 THR A N 1
ATOM 804 C CA . THR A 1 100 ? -1.268 3.181 23.367 1.00 94.88 100 THR A CA 1
ATOM 805 C C . THR A 1 100 ? -0.081 3.935 22.768 1.00 94.88 100 THR A C 1
ATOM 807 O O . THR A 1 100 ? -0.014 4.187 21.563 1.00 94.88 100 THR A O 1
ATOM 810 N N . LYS A 1 101 ? 0.901 4.272 23.613 1.00 95.19 101 LYS A N 1
ATOM 811 C CA . LYS A 1 101 ? 2.171 4.856 23.157 1.00 95.19 101 LYS A CA 1
ATOM 812 C C . LYS A 1 101 ? 2.890 3.943 22.155 1.00 95.19 101 LYS A C 1
ATOM 814 O O . LYS A 1 101 ? 3.472 4.451 21.199 1.00 95.19 101 LYS A O 1
ATOM 819 N N . ASP A 1 102 ? 2.797 2.630 22.341 1.00 94.56 102 ASP A N 1
ATOM 820 C CA . ASP A 1 102 ? 3.446 1.641 21.478 1.00 94.56 102 ASP A CA 1
ATOM 821 C C . ASP A 1 102 ? 2.791 1.591 20.091 1.00 94.56 102 ASP A C 1
ATOM 823 O O . ASP A 1 102 ? 3.498 1.548 19.087 1.00 94.56 102 ASP A O 1
ATOM 827 N N . ASN A 1 103 ? 1.457 1.707 20.008 1.00 93.88 103 ASN A N 1
ATOM 828 C CA . ASN A 1 103 ? 0.760 1.811 18.717 1.00 93.88 103 ASN A CA 1
ATOM 829 C C . ASN A 1 103 ? 1.177 3.071 17.950 1.00 93.88 103 ASN A C 1
ATOM 831 O O . ASN A 1 103 ? 1.381 3.028 16.738 1.00 93.88 103 ASN A O 1
ATOM 835 N N . ILE A 1 104 ? 1.329 4.198 18.653 1.00 95.44 104 ILE A N 1
ATOM 836 C CA . ILE A 1 104 ? 1.770 5.458 18.043 1.00 95.44 104 ILE A CA 1
ATOM 837 C C . ILE A 1 104 ? 3.190 5.317 17.486 1.00 95.44 104 ILE A C 1
ATOM 839 O O . ILE A 1 104 ? 3.459 5.795 16.383 1.00 95.44 104 ILE A O 1
ATOM 843 N N . GLU A 1 105 ? 4.098 4.679 18.225 1.00 97.06 105 GLU A N 1
ATOM 844 C CA . GLU A 1 105 ? 5.474 4.486 17.766 1.00 97.06 105 GLU A CA 1
ATOM 845 C C . GLU A 1 105 ? 5.542 3.508 16.585 1.00 97.06 105 GLU A C 1
ATOM 847 O O . GLU A 1 105 ? 6.117 3.851 15.554 1.00 97.06 105 GLU A O 1
ATOM 852 N N . SER A 1 106 ? 4.822 2.381 16.659 1.00 96.06 106 SER A N 1
ATOM 853 C CA . SER A 1 106 ? 4.661 1.443 15.536 1.00 96.06 106 SER A CA 1
ATOM 854 C C . SER A 1 106 ? 4.142 2.154 14.281 1.00 96.06 106 SER A C 1
ATOM 856 O O . SER A 1 106 ? 4.717 2.036 13.197 1.00 96.06 106 SER A O 1
ATOM 858 N N . ALA A 1 107 ? 3.101 2.985 14.407 1.00 97.38 107 ALA A N 1
ATOM 859 C CA . ALA A 1 107 ? 2.555 3.738 13.281 1.00 97.38 107 ALA A CA 1
ATOM 860 C C . ALA A 1 107 ? 3.580 4.703 12.658 1.00 97.38 107 ALA A C 1
ATOM 862 O O . ALA A 1 107 ? 3.675 4.792 11.428 1.00 97.38 107 ALA A O 1
ATOM 863 N N . LYS A 1 108 ? 4.374 5.409 13.476 1.00 97.94 108 LYS A N 1
ATOM 864 C CA . LYS A 1 108 ? 5.454 6.282 12.981 1.00 97.94 108 LYS A CA 1
ATOM 865 C C . LYS A 1 108 ? 6.532 5.494 12.249 1.00 97.94 108 LYS A C 1
ATOM 867 O O . LYS A 1 108 ? 6.993 5.956 11.201 1.00 97.94 108 LYS A O 1
ATOM 872 N N . ASP A 1 109 ? 6.909 4.324 12.754 1.00 97.62 109 ASP A N 1
ATOM 873 C CA . ASP A 1 109 ? 7.897 3.457 12.112 1.00 97.62 109 ASP A CA 1
ATOM 874 C C . ASP A 1 109 ? 7.405 3.014 10.733 1.00 97.62 109 ASP A C 1
ATOM 876 O O . ASP A 1 109 ? 8.106 3.188 9.735 1.00 97.62 109 ASP A O 1
ATOM 880 N N . LYS A 1 110 ? 6.146 2.574 10.625 1.00 97.25 110 LYS A N 1
ATOM 881 C CA . LYS A 1 110 ? 5.526 2.209 9.340 1.00 97.25 110 LYS A CA 1
ATOM 882 C C . LYS A 1 110 ? 5.471 3.373 8.351 1.00 97.25 110 LYS A C 1
ATOM 884 O O . LYS A 1 110 ? 5.752 3.189 7.163 1.00 97.25 110 LYS A O 1
ATOM 889 N N . ILE A 1 111 ? 5.148 4.582 8.816 1.00 97.81 111 ILE A N 1
ATOM 890 C CA . ILE A 1 111 ? 5.190 5.792 7.978 1.00 97.81 111 ILE A CA 1
ATOM 891 C C . ILE A 1 111 ? 6.628 6.069 7.525 1.00 97.81 111 ILE A C 1
ATOM 893 O O . ILE A 1 111 ? 6.855 6.387 6.356 1.00 97.81 111 ILE A O 1
ATOM 897 N N . THR A 1 112 ? 7.606 5.905 8.414 1.00 98.06 112 THR A N 1
ATOM 898 C CA . THR A 1 112 ? 9.031 6.101 8.118 1.00 98.06 112 THR A CA 1
ATOM 899 C C . THR A 1 112 ? 9.548 5.101 7.090 1.00 98.06 112 THR A C 1
ATOM 901 O O . THR A 1 112 ? 10.212 5.506 6.131 1.00 98.06 112 THR A O 1
ATOM 904 N N . GLU A 1 113 ? 9.165 3.831 7.205 1.00 95.69 113 GLU A N 1
ATOM 905 C CA . GLU A 1 113 ? 9.412 2.807 6.189 1.00 95.69 113 GLU A CA 1
ATOM 906 C C . GLU A 1 113 ? 8.780 3.195 4.842 1.00 95.69 113 GLU A C 1
ATOM 908 O O . GLU A 1 113 ? 9.445 3.147 3.806 1.00 95.69 113 GLU A O 1
ATOM 913 N N . GLY A 1 114 ? 7.521 3.651 4.840 1.00 96.88 114 GLY A N 1
ATOM 914 C CA . GLY A 1 114 ? 6.840 4.142 3.638 1.00 96.88 114 GLY A CA 1
ATOM 915 C C . GLY A 1 114 ? 7.572 5.316 2.975 1.00 96.88 114 GLY A C 1
ATOM 916 O O . GLY A 1 114 ? 7.762 5.331 1.757 1.00 96.88 114 GLY A O 1
ATOM 917 N N . MET A 1 115 ? 8.058 6.274 3.769 1.00 97.38 115 MET A N 1
ATOM 918 C CA . MET A 1 115 ? 8.871 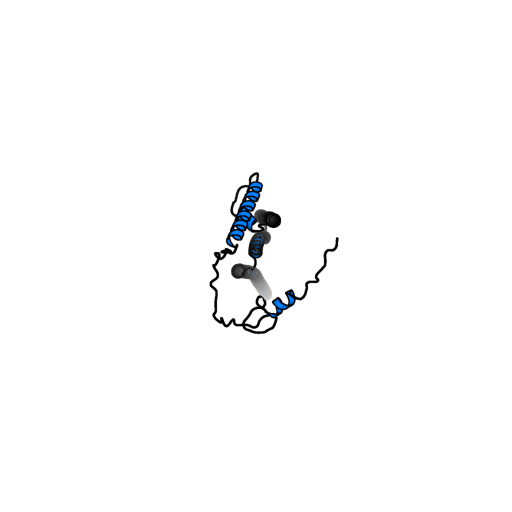7.391 3.279 1.00 97.38 115 MET A CA 1
ATOM 919 C C . MET A 1 115 ? 10.212 6.923 2.701 1.00 97.38 115 MET A C 1
ATOM 921 O O . MET A 1 115 ? 10.638 7.434 1.666 1.00 97.38 115 MET A O 1
ATOM 925 N N . SER A 1 116 ? 10.885 5.967 3.349 1.00 95.81 116 SER A N 1
ATOM 926 C CA . SER A 1 116 ? 12.138 5.376 2.856 1.00 95.81 116 SER A CA 1
ATOM 927 C C . SER A 1 116 ? 11.937 4.711 1.491 1.00 95.81 116 SER A C 1
ATOM 929 O O . SER A 1 116 ? 12.645 5.053 0.543 1.00 95.81 116 SER A O 1
ATOM 931 N N . LEU A 1 117 ? 10.886 3.898 1.336 1.00 95.75 117 LEU A N 1
ATOM 932 C CA . LEU A 1 117 ? 10.522 3.285 0.055 1.00 95.75 117 LEU A CA 1
ATOM 933 C C . LEU A 1 117 ? 10.349 4.333 -1.057 1.00 95.75 117 LEU A C 1
ATOM 935 O O . LEU A 1 117 ? 10.853 4.148 -2.168 1.00 95.75 117 LEU A O 1
ATOM 939 N N . ILE A 1 118 ? 9.667 5.445 -0.767 1.00 97.19 118 ILE A N 1
ATOM 940 C CA . ILE A 1 118 ? 9.474 6.536 -1.734 1.00 97.19 118 ILE A CA 1
ATOM 941 C C . ILE A 1 118 ? 10.816 7.176 -2.115 1.00 97.19 118 ILE A C 1
ATOM 943 O O . ILE A 1 118 ? 11.065 7.386 -3.305 1.00 97.19 118 ILE A O 1
ATOM 947 N N . ARG A 1 119 ? 11.694 7.464 -1.144 1.00 95.62 119 ARG A N 1
ATOM 948 C CA . ARG A 1 119 ? 13.022 8.051 -1.409 1.00 95.62 119 ARG A CA 1
ATOM 949 C C . ARG A 1 119 ? 13.876 7.134 -2.281 1.00 95.62 119 ARG A C 1
ATOM 951 O O . ARG A 1 119 ? 14.425 7.588 -3.289 1.00 95.62 119 ARG A O 1
ATOM 958 N N . ASP A 1 120 ? 13.918 5.846 -1.956 1.00 91.94 120 ASP A N 1
ATOM 959 C CA . ASP A 1 120 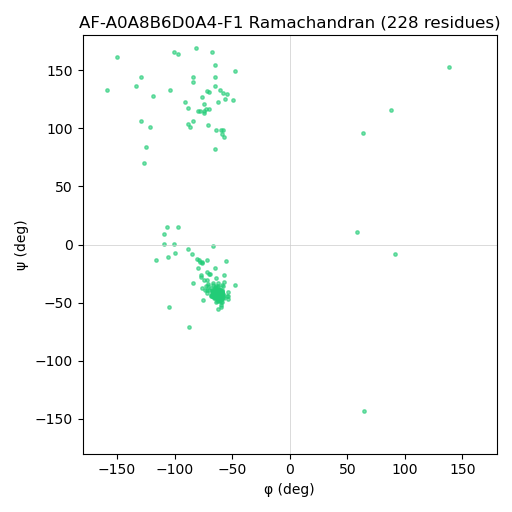? 14.632 4.846 -2.748 1.00 91.94 120 ASP A CA 1
ATOM 960 C C . ASP A 1 120 ? 14.096 4.807 -4.175 1.00 91.94 120 ASP A C 1
ATOM 962 O O . ASP A 1 120 ? 14.856 4.861 -5.144 1.00 91.94 120 ASP A O 1
ATOM 966 N N . ARG A 1 121 ? 12.771 4.802 -4.345 1.00 94.19 121 ARG A N 1
ATOM 967 C CA . ARG A 1 121 ? 12.168 4.804 -5.678 1.00 94.19 121 ARG A CA 1
ATOM 968 C C . ARG A 1 121 ? 12.490 6.068 -6.463 1.00 94.19 121 ARG A C 1
ATOM 970 O O . ARG A 1 121 ? 12.800 5.959 -7.648 1.00 94.19 121 ARG A O 1
ATOM 977 N N . GLN A 1 122 ? 12.457 7.239 -5.831 1.00 94.50 122 GLN A N 1
ATOM 978 C CA . GLN A 1 122 ? 12.858 8.500 -6.461 1.00 94.50 122 GLN A CA 1
ATOM 979 C C . GLN A 1 122 ? 14.313 8.445 -6.947 1.00 94.50 122 GLN A C 1
ATOM 981 O O . GLN A 1 122 ? 14.600 8.892 -8.059 1.00 94.50 122 GLN A O 1
ATOM 986 N N . LYS A 1 123 ? 15.223 7.842 -6.170 1.00 91.81 123 LYS A N 1
ATOM 987 C CA . LYS A 1 123 ? 16.616 7.611 -6.583 1.00 91.81 123 LYS A CA 1
ATOM 988 C C . LYS A 1 123 ? 16.700 6.699 -7.809 1.00 91.81 123 LYS A C 1
ATOM 990 O O . LYS A 1 123 ? 17.398 7.028 -8.767 1.00 91.81 123 LYS A O 1
ATOM 995 N N . LEU A 1 124 ? 15.952 5.593 -7.824 1.00 91.88 124 LEU A N 1
ATOM 996 C CA . LEU A 1 124 ? 15.925 4.675 -8.970 1.00 91.88 124 LEU A CA 1
ATOM 997 C C . LEU A 1 124 ? 15.336 5.327 -10.229 1.00 91.88 124 LEU A C 1
ATOM 999 O O . LEU A 1 124 ? 15.828 5.070 -11.322 1.00 91.88 124 LEU A O 1
ATOM 1003 N N . ILE A 1 125 ? 14.320 6.186 -10.091 1.00 91.69 125 ILE A N 1
ATOM 1004 C CA . ILE A 1 125 ? 13.760 6.951 -11.217 1.00 91.69 125 ILE A CA 1
ATOM 1005 C C . ILE A 1 125 ? 14.826 7.876 -11.806 1.00 91.69 125 ILE A C 1
ATOM 1007 O O . ILE A 1 125 ? 15.035 7.848 -13.013 1.00 91.69 125 ILE A O 1
ATOM 1011 N N . LYS A 1 126 ? 15.544 8.635 -10.967 1.00 91.50 126 LYS A N 1
ATOM 1012 C CA . LYS A 1 126 ? 16.638 9.507 -11.425 1.00 91.50 126 LYS A CA 1
ATOM 1013 C C . LYS A 1 126 ? 17.740 8.716 -12.138 1.00 91.50 126 LYS A C 1
ATOM 1015 O O . LYS A 1 126 ? 18.218 9.160 -13.172 1.00 91.50 126 LYS A O 1
ATOM 1020 N N . LEU A 1 127 ? 18.105 7.537 -11.624 1.00 87.38 127 LEU A N 1
ATOM 1021 C CA . LEU A 1 127 ? 19.081 6.639 -12.258 1.00 87.38 127 LEU A CA 1
ATOM 1022 C C . LEU A 1 127 ? 18.592 6.090 -13.609 1.00 87.38 127 LEU A C 1
ATOM 1024 O O . LEU A 1 127 ? 19.379 5.936 -14.540 1.00 87.38 127 LEU A O 1
ATOM 1028 N N . ALA A 1 128 ? 17.304 5.763 -13.717 1.00 90.19 128 ALA A N 1
ATOM 1029 C CA . ALA A 1 128 ? 16.718 5.334 -14.980 1.00 90.19 128 ALA A CA 1
ATOM 1030 C C . ALA A 1 128 ? 16.663 6.479 -16.002 1.00 90.19 128 ALA A C 1
ATOM 1032 O O . ALA A 1 128 ? 16.859 6.225 -17.182 1.00 90.19 128 ALA A O 1
ATOM 1033 N N . ASP A 1 129 ? 16.389 7.706 -15.562 1.00 89.56 129 ASP A N 1
ATOM 1034 C CA . ASP A 1 129 ? 16.278 8.881 -16.430 1.00 89.56 129 ASP A CA 1
ATOM 1035 C C . ASP A 1 129 ? 17.645 9.362 -16.940 1.00 89.56 129 ASP A C 1
ATOM 1037 O O . ASP A 1 129 ? 17.796 9.683 -18.116 1.00 89.56 129 ASP A O 1
ATOM 1041 N N . SER A 1 130 ? 18.675 9.331 -16.087 1.00 86.75 130 SER A N 1
ATOM 1042 C CA . SER A 1 130 ? 20.026 9.773 -16.450 1.00 86.75 130 SER A CA 1
ATOM 1043 C C . SER A 1 130 ? 20.800 8.787 -17.329 1.00 86.75 130 SER A C 1
ATOM 1045 O O . SER A 1 130 ? 21.806 9.164 -17.929 1.00 86.75 130 SER A O 1
ATOM 1047 N N . SER A 1 131 ? 20.365 7.526 -17.417 1.00 86.50 131 SER A N 1
ATOM 1048 C CA . SER A 1 131 ? 21.037 6.506 -18.223 1.00 86.50 131 SER A CA 1
ATOM 1049 C C . SER A 1 131 ? 20.302 6.208 -19.526 1.00 86.50 131 SER A C 1
ATOM 1051 O O . SER A 1 131 ? 19.126 5.852 -19.525 1.00 86.50 131 SER A O 1
ATOM 1053 N N . GLU A 1 132 ? 21.038 6.157 -20.641 1.00 84.50 132 GLU A N 1
ATOM 1054 C CA . GLU A 1 132 ? 20.515 5.682 -21.934 1.00 84.50 132 GLU A CA 1
ATOM 1055 C C . GLU A 1 132 ? 19.948 4.250 -21.874 1.00 84.50 132 GLU A C 1
ATOM 1057 O O . GLU A 1 132 ? 19.090 3.852 -22.671 1.00 84.50 132 GLU A O 1
ATOM 1062 N N . ALA A 1 133 ? 20.433 3.438 -20.931 1.00 84.75 133 ALA A N 1
ATOM 1063 C CA . ALA A 1 133 ? 19.972 2.072 -20.737 1.00 84.75 133 ALA A CA 1
ATOM 1064 C C . ALA A 1 133 ? 18.650 1.983 -19.944 1.00 84.75 133 ALA A C 1
ATOM 1066 O O . ALA A 1 133 ? 18.006 0.920 -19.964 1.00 84.75 133 ALA A O 1
ATOM 1067 N N . GLY A 1 134 ? 18.208 3.081 -19.322 1.00 88.00 134 GLY A N 1
ATOM 1068 C CA . GLY A 1 134 ? 16.924 3.212 -18.640 1.00 88.00 134 GLY A CA 1
ATOM 1069 C C . GLY A 1 134 ? 16.780 2.306 -17.416 1.00 88.00 134 GLY A C 1
ATOM 1070 O O . GLY A 1 134 ? 17.741 1.978 -16.719 1.00 88.00 134 GLY A O 1
ATOM 1071 N N . TRP A 1 135 ? 15.567 1.781 -17.216 1.00 89.00 135 TRP A N 1
ATOM 1072 C CA . TRP A 1 135 ? 15.230 0.811 -16.159 1.00 89.00 135 TRP A CA 1
ATOM 1073 C C . TRP A 1 135 ? 16.087 -0.470 -16.147 1.00 89.00 135 TRP A C 1
ATOM 1075 O O . TRP A 1 135 ? 16.096 -1.193 -15.152 1.00 89.00 135 TRP A O 1
ATOM 1085 N N . ARG A 1 136 ? 16.848 -0.764 -17.213 1.00 85.81 136 ARG A N 1
ATOM 1086 C CA . ARG A 1 136 ? 17.813 -1.877 -17.201 1.00 85.81 136 ARG A CA 1
ATOM 1087 C C . ARG A 1 136 ? 18.968 -1.623 -16.237 1.00 85.81 136 ARG A C 1
ATOM 1089 O O . ARG A 1 136 ? 19.415 -2.570 -15.599 1.00 85.81 136 ARG A O 1
ATOM 1096 N N . VAL A 1 137 ? 19.413 -0.372 -16.090 1.00 88.06 137 VAL A N 1
ATOM 1097 C CA . VAL A 1 137 ? 20.432 -0.010 -15.091 1.00 88.06 137 VAL A CA 1
ATOM 1098 C C . VAL A 1 137 ? 19.897 -0.216 -13.690 1.00 88.06 137 VAL A C 1
ATOM 1100 O O . VAL A 1 137 ? 20.578 -0.802 -12.859 1.00 88.06 137 VAL A O 1
ATOM 1103 N N . VAL A 1 138 ? 18.656 0.205 -13.448 1.00 88.38 138 VAL A N 1
ATOM 1104 C CA . VAL A 1 138 ? 17.986 0.012 -12.160 1.00 88.38 138 VAL A CA 1
ATOM 1105 C C . VAL A 1 138 ? 17.936 -1.466 -11.787 1.00 88.38 138 VAL A C 1
ATOM 1107 O O . VAL A 1 138 ? 18.299 -1.806 -10.668 1.00 88.38 138 VAL A O 1
ATOM 1110 N N . ALA A 1 139 ? 17.571 -2.348 -12.721 1.00 86.44 139 ALA A N 1
ATOM 1111 C CA . ALA A 1 139 ? 17.540 -3.787 -12.465 1.00 86.44 139 ALA A CA 1
ATOM 1112 C C . ALA A 1 139 ? 18.919 -4.341 -12.050 1.00 86.44 139 ALA A C 1
ATOM 1114 O O . ALA A 1 139 ? 19.015 -5.083 -11.072 1.00 86.44 139 ALA A O 1
ATOM 1115 N N . GLU A 1 140 ? 19.991 -3.946 -12.750 1.00 85.88 140 GLU A N 1
ATOM 1116 C CA . GLU A 1 140 ? 21.373 -4.325 -12.406 1.00 85.88 140 GLU A CA 1
ATOM 1117 C C . GLU A 1 140 ? 21.823 -3.742 -11.064 1.00 85.88 140 GLU A C 1
ATOM 1119 O O . GLU A 1 140 ? 22.508 -4.414 -10.287 1.00 85.88 140 GLU A O 1
ATOM 1124 N N . TYR A 1 141 ? 21.427 -2.498 -10.786 1.00 85.38 141 TYR A N 1
ATOM 1125 C CA . TYR A 1 141 ? 21.703 -1.818 -9.532 1.00 85.38 141 TYR A CA 1
ATOM 1126 C C . TYR A 1 141 ? 21.046 -2.580 -8.383 1.00 85.38 141 TYR A C 1
ATOM 1128 O O . TYR A 1 141 ? 21.751 -3.039 -7.488 1.00 85.38 141 TYR A O 1
ATOM 1136 N N . THR A 1 142 ? 19.734 -2.823 -8.436 1.00 83.94 142 THR A N 1
ATOM 1137 C CA . THR A 1 142 ? 18.981 -3.503 -7.369 1.00 83.94 142 THR A CA 1
ATOM 1138 C C . THR A 1 142 ? 19.406 -4.953 -7.138 1.00 83.94 142 THR A C 1
ATOM 1140 O O . THR A 1 142 ? 19.324 -5.424 -6.011 1.00 83.94 142 THR A O 1
ATOM 1143 N N . ALA A 1 143 ? 19.907 -5.653 -8.163 1.00 81.19 143 ALA A N 1
ATOM 1144 C CA . ALA A 1 143 ? 20.318 -7.055 -8.055 1.00 81.19 143 ALA A CA 1
ATOM 1145 C C . ALA A 1 143 ? 21.619 -7.279 -7.256 1.00 81.19 143 ALA A C 1
ATOM 1147 O O . ALA A 1 143 ? 21.932 -8.416 -6.919 1.00 81.19 143 ALA A O 1
ATOM 1148 N N . ASN A 1 144 ? 22.389 -6.224 -6.967 1.00 69.06 144 ASN A N 1
ATOM 1149 C CA . ASN A 1 144 ? 23.687 -6.331 -6.295 1.00 69.06 144 ASN A CA 1
ATOM 1150 C C . ASN A 1 144 ? 23.730 -5.448 -5.034 1.00 69.06 144 ASN A C 1
ATOM 1152 O O . ASN A 1 144 ? 24.201 -4.315 -5.130 1.00 69.06 144 ASN A O 1
ATOM 1156 N N . PRO A 1 145 ? 23.231 -5.907 -3.871 1.00 64.00 145 PRO A N 1
ATOM 1157 C CA . PRO A 1 145 ? 23.231 -5.119 -2.640 1.00 64.00 145 PRO A CA 1
ATOM 1158 C C . PRO A 1 145 ? 24.659 -4.971 -2.089 1.00 64.00 145 PRO A C 1
ATOM 1160 O O . PRO A 1 145 ? 25.213 -5.898 -1.509 1.00 64.00 145 PRO A O 1
ATOM 1163 N N . LEU A 1 146 ? 25.262 -3.798 -2.285 1.00 56.66 146 LEU A N 1
ATOM 1164 C CA . LEU A 1 146 ? 26.507 -3.373 -1.634 1.00 56.66 146 LEU A CA 1
ATOM 1165 C C . LEU A 1 146 ? 26.284 -1.975 -1.019 1.00 56.66 146 LEU A C 1
ATOM 1167 O O . LEU A 1 146 ? 25.522 -1.186 -1.582 1.00 56.66 146 LEU A O 1
ATOM 1171 N N . ALA A 1 147 ? 26.896 -1.733 0.148 1.00 49.72 147 ALA A N 1
ATOM 1172 C CA . ALA A 1 147 ? 26.580 -0.678 1.126 1.00 49.72 147 ALA A CA 1
ATOM 1173 C C . ALA A 1 147 ? 26.851 0.788 0.687 1.00 49.72 147 ALA A C 1
ATOM 1175 O O . ALA A 1 147 ? 27.556 1.051 -0.285 1.00 49.72 147 ALA A O 1
ATOM 1176 N N . GLU A 1 148 ? 26.287 1.732 1.455 1.00 56.47 148 GLU A N 1
ATOM 1177 C CA . GLU A 1 148 ? 25.817 3.080 1.060 1.00 56.47 148 GLU A CA 1
ATOM 1178 C C . GLU A 1 148 ? 26.863 4.186 0.824 1.00 56.47 148 GLU A C 1
ATOM 1180 O O . GLU A 1 148 ? 26.537 5.227 0.267 1.00 56.47 148 GLU A O 1
ATOM 1185 N N . ASN A 1 149 ? 28.102 4.007 1.266 1.00 50.66 149 ASN A N 1
ATOM 1186 C CA . ASN A 1 149 ? 29.021 5.120 1.552 1.00 50.66 149 ASN A CA 1
ATOM 1187 C C . ASN A 1 149 ? 29.865 5.627 0.373 1.00 50.66 149 ASN A C 1
ATOM 1189 O O . ASN A 1 149 ? 29.757 6.731 -0.147 1.00 50.66 149 ASN A O 1
ATOM 1193 N N . SER A 1 150 ? 30.802 4.743 0.031 1.00 52.78 150 SER A N 1
ATOM 1194 C CA . SER A 1 150 ? 31.937 4.931 -0.886 1.00 52.78 150 SER A CA 1
ATOM 1195 C C . SER A 1 150 ? 31.822 4.012 -2.113 1.00 52.78 150 SER A C 1
ATOM 1197 O O . SER A 1 150 ? 32.486 4.187 -3.134 1.00 52.78 150 SER A O 1
ATOM 1199 N N . GLU A 1 151 ? 30.921 3.030 -2.032 1.00 60.69 151 GLU A N 1
ATOM 1200 C CA . GLU A 1 151 ? 30.719 2.006 -3.052 1.00 60.69 151 GLU A CA 1
ATOM 1201 C C . GLU A 1 151 ? 29.439 2.222 -3.868 1.00 60.69 151 GLU A C 1
ATOM 1203 O O . GLU A 1 151 ? 29.283 1.583 -4.907 1.00 60.69 151 GLU A O 1
ATOM 1208 N N . ASP A 1 152 ? 28.547 3.135 -3.467 1.00 72.75 152 ASP A N 1
ATOM 1209 C CA . ASP A 1 152 ? 27.277 3.348 -4.168 1.00 72.75 152 ASP A CA 1
ATOM 1210 C C . ASP A 1 152 ? 27.462 4.036 -5.530 1.00 72.75 152 ASP A C 1
ATOM 1212 O O . ASP A 1 152 ? 26.914 3.585 -6.537 1.00 72.75 152 ASP A O 1
ATOM 1216 N N . GLU A 1 153 ? 28.334 5.043 -5.610 1.00 71.31 153 GLU A N 1
ATOM 1217 C CA . GLU A 1 153 ? 28.700 5.679 -6.882 1.00 71.31 153 GLU A CA 1
ATOM 1218 C C . GLU A 1 153 ? 29.395 4.676 -7.822 1.00 71.31 153 GLU A C 1
ATOM 1220 O O . GLU A 1 153 ? 29.041 4.533 -8.998 1.00 71.31 153 GLU A O 1
ATOM 1225 N N . LYS A 1 154 ? 30.309 3.860 -7.277 1.00 76.88 154 LYS A N 1
ATOM 1226 C CA . LYS A 1 154 ? 30.948 2.757 -8.015 1.00 76.88 154 LYS A CA 1
ATOM 1227 C C . LYS A 1 154 ? 29.932 1.704 -8.462 1.00 76.88 154 LYS A C 1
ATOM 1229 O O . LYS A 1 154 ? 30.082 1.121 -9.539 1.00 76.88 154 LYS A O 1
ATOM 1234 N N . ARG A 1 155 ? 28.901 1.427 -7.660 1.00 77.56 155 ARG A N 1
ATOM 1235 C CA . ARG A 1 155 ? 27.815 0.494 -7.984 1.00 77.56 155 ARG A CA 1
ATOM 1236 C C . ARG A 1 155 ? 26.956 1.034 -9.119 1.00 77.56 155 ARG A C 1
ATOM 1238 O O . ARG A 1 155 ? 26.671 0.272 -10.042 1.00 77.56 155 ARG A O 1
ATOM 1245 N N . MET A 1 156 ? 26.599 2.317 -9.095 1.00 79.06 156 MET A N 1
ATOM 1246 C CA . MET A 1 156 ? 25.876 2.974 -10.188 1.00 79.06 156 MET A CA 1
ATOM 1247 C C . MET A 1 156 ? 26.668 2.879 -11.499 1.00 79.06 156 MET A C 1
ATOM 1249 O O . MET A 1 156 ? 26.139 2.378 -12.492 1.00 79.06 156 MET A O 1
ATOM 1253 N N . TYR A 1 157 ? 27.960 3.220 -11.480 1.00 79.12 157 TYR A N 1
ATOM 1254 C CA . TYR A 1 157 ? 28.838 3.108 -12.651 1.00 79.12 157 TYR A CA 1
ATOM 1255 C C . TYR A 1 157 ? 28.942 1.668 -13.192 1.00 79.12 157 TYR A C 1
ATOM 1257 O O . TYR A 1 157 ? 28.838 1.423 -14.400 1.00 79.12 157 TYR A O 1
ATOM 1265 N N . LYS A 1 158 ? 29.095 0.674 -12.303 1.00 82.75 158 LYS A N 1
ATOM 1266 C CA . LYS A 1 158 ? 29.137 -0.751 -12.681 1.00 82.75 158 LYS A CA 1
ATOM 1267 C C . LYS A 1 158 ? 27.806 -1.220 -13.272 1.00 82.75 158 LYS A C 1
ATOM 1269 O O . LYS A 1 158 ? 27.813 -1.960 -14.256 1.00 82.75 158 LYS A O 1
ATOM 1274 N N . ALA A 1 159 ? 26.679 -0.814 -12.689 1.00 80.88 159 ALA A N 1
ATOM 1275 C CA . ALA A 1 159 ? 25.346 -1.154 -13.182 1.00 80.88 159 ALA A CA 1
ATOM 1276 C C . ALA A 1 159 ? 25.107 -0.569 -14.581 1.00 80.88 159 ALA A C 1
ATOM 1278 O O . ALA A 1 159 ? 24.648 -1.287 -15.472 1.00 80.88 159 ALA A O 1
ATOM 1279 N N . GLN A 1 160 ? 25.503 0.688 -14.798 1.00 83.62 160 GLN A N 1
ATOM 1280 C CA . GLN A 1 160 ? 25.440 1.349 -16.099 1.00 83.62 160 GLN A CA 1
ATOM 1281 C C . GLN A 1 160 ? 26.282 0.606 -17.142 1.00 83.62 160 GLN A C 1
ATOM 1283 O O . GLN A 1 160 ? 25.744 0.142 -18.148 1.00 83.62 160 GLN A O 1
ATOM 1288 N N . THR A 1 161 ? 27.565 0.372 -16.845 1.00 82.19 161 THR A N 1
ATOM 1289 C CA . THR A 1 161 ? 28.486 -0.365 -17.728 1.00 82.19 161 THR A CA 1
ATOM 1290 C C . THR A 1 161 ? 27.922 -1.739 -18.120 1.00 82.19 161 THR A C 1
ATOM 1292 O O . THR A 1 161 ? 27.966 -2.138 -19.287 1.00 82.19 161 THR A O 1
ATOM 1295 N N . ARG A 1 162 ? 27.355 -2.487 -17.160 1.00 82.25 162 ARG A N 1
ATOM 1296 C CA . ARG A 1 162 ? 26.765 -3.815 -17.411 1.00 82.25 162 ARG A CA 1
ATOM 1297 C C . ARG A 1 162 ? 25.527 -3.734 -18.302 1.00 82.25 162 ARG A C 1
ATOM 1299 O O . ARG A 1 162 ? 25.394 -4.536 -19.231 1.00 82.25 162 ARG A O 1
ATOM 1306 N N . ALA A 1 163 ? 24.633 -2.784 -18.039 1.00 81.38 163 ALA A N 1
ATOM 1307 C CA . ALA A 1 163 ? 23.413 -2.609 -18.816 1.00 81.38 163 ALA A CA 1
ATOM 1308 C C . ALA A 1 163 ? 23.720 -2.175 -20.260 1.00 81.38 163 ALA A C 1
ATOM 1310 O O . ALA A 1 163 ? 23.198 -2.767 -21.207 1.00 81.38 163 ALA A O 1
ATOM 1311 N N . GLU A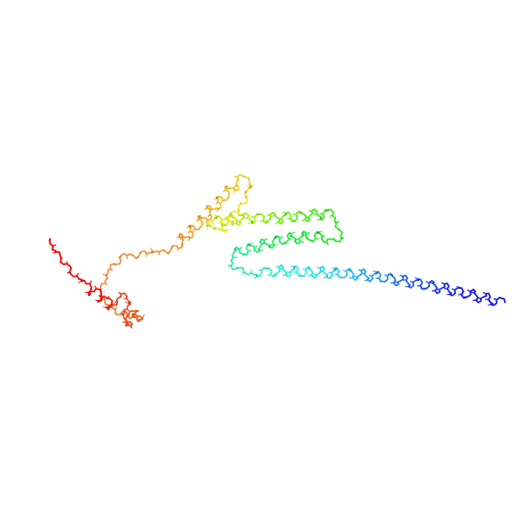 1 164 ? 24.628 -1.216 -20.445 1.00 84.94 164 GLU A N 1
ATOM 1312 C CA . GLU A 1 164 ? 25.091 -0.761 -21.760 1.00 84.94 164 GLU A CA 1
ATOM 1313 C C . GLU A 1 164 ? 25.770 -1.889 -22.548 1.00 84.94 164 GLU A C 1
ATOM 1315 O O . GLU A 1 164 ? 25.467 -2.104 -23.727 1.00 84.94 164 GLU A O 1
ATOM 1320 N N . ALA A 1 165 ? 26.622 -2.690 -21.896 1.00 80.94 165 ALA A N 1
ATOM 1321 C CA . ALA A 1 165 ? 27.254 -3.849 -22.520 1.00 80.94 165 ALA A CA 1
ATOM 1322 C C . ALA A 1 165 ? 26.226 -4.893 -22.996 1.00 80.94 165 ALA A C 1
ATOM 1324 O O . ALA A 1 165 ? 26.388 -5.463 -24.081 1.00 80.94 165 ALA A O 1
ATOM 1325 N N . LYS A 1 166 ? 25.150 -5.130 -22.228 1.00 83.69 166 LYS A N 1
ATOM 1326 C CA . LYS A 1 166 ? 24.047 -6.020 -22.637 1.00 83.69 166 LYS A CA 1
ATOM 1327 C C . LYS A 1 166 ? 23.317 -5.476 -23.864 1.00 83.69 166 LYS A C 1
ATOM 1329 O O . LYS A 1 166 ? 23.135 -6.218 -24.828 1.00 83.69 166 LYS A O 1
ATOM 1334 N N . ILE A 1 167 ? 22.999 -4.181 -23.884 1.00 81.75 167 ILE A N 1
ATOM 1335 C CA . ILE A 1 167 ? 22.357 -3.524 -25.035 1.00 81.75 167 ILE A CA 1
ATOM 1336 C C . ILE A 1 167 ? 23.236 -3.623 -26.283 1.00 81.75 167 ILE A C 1
ATOM 1338 O O . ILE A 1 167 ? 22.747 -3.957 -27.363 1.00 81.75 167 ILE A O 1
ATOM 1342 N N . LYS A 1 168 ? 24.541 -3.365 -26.149 1.00 83.75 168 LYS A N 1
ATOM 1343 C CA . LYS A 1 168 ? 25.499 -3.450 -27.259 1.00 83.75 168 LYS A CA 1
ATOM 1344 C C . LYS A 1 168 ? 25.580 -4.873 -27.818 1.00 83.75 168 LYS A C 1
ATOM 1346 O O . LYS A 1 168 ? 25.532 -5.050 -29.034 1.00 83.75 168 LYS A O 1
ATOM 1351 N N . LYS A 1 169 ? 25.628 -5.892 -26.950 1.00 80.00 169 LYS A N 1
ATOM 1352 C CA . LYS A 1 169 ? 25.595 -7.311 -27.354 1.00 80.00 169 LYS A CA 1
ATOM 1353 C C . LYS A 1 169 ? 24.281 -7.693 -28.043 1.00 80.00 169 LYS A C 1
ATOM 1355 O O . LYS A 1 169 ? 24.319 -8.393 -29.051 1.00 80.00 169 LYS A O 1
ATOM 1360 N N . GLU A 1 170 ? 23.132 -7.225 -27.556 1.00 80.94 170 GLU A N 1
ATOM 1361 C CA . GLU A 1 170 ? 21.834 -7.463 -28.205 1.00 80.94 170 GLU A CA 1
ATOM 1362 C C . GLU A 1 170 ? 21.741 -6.800 -29.585 1.00 80.94 170 GLU A C 1
ATOM 1364 O O . GLU A 1 170 ? 21.286 -7.434 -30.537 1.00 80.94 170 GLU A O 1
ATOM 1369 N N . LYS A 1 171 ? 22.228 -5.560 -29.729 1.00 78.25 171 LYS A N 1
ATOM 1370 C CA . LYS A 1 171 ? 22.306 -4.870 -31.029 1.00 78.25 171 LYS A CA 1
ATOM 1371 C C . LYS A 1 171 ? 23.205 -5.622 -32.019 1.00 78.25 171 LYS A C 1
ATOM 1373 O O . LYS A 1 171 ? 22.853 -5.730 -33.189 1.00 78.25 171 LYS A O 1
ATOM 1378 N N . LEU A 1 172 ? 24.328 -6.180 -31.556 1.00 76.62 172 LEU A N 1
ATOM 1379 C CA . LEU A 1 172 ? 25.233 -6.991 -32.382 1.00 76.62 172 LEU A CA 1
ATOM 1380 C C . LEU A 1 172 ? 24.591 -8.311 -32.832 1.00 76.62 172 LEU A C 1
ATOM 1382 O O . LEU A 1 172 ? 24.745 -8.684 -33.989 1.00 76.62 172 LEU A O 1
ATOM 1386 N N . LYS A 1 173 ? 23.827 -8.983 -31.960 1.00 73.44 173 LYS A N 1
ATOM 1387 C CA . LYS A 1 173 ? 23.089 -10.215 -32.304 1.00 73.44 173 LYS A CA 1
ATOM 1388 C C . LYS A 1 173 ? 21.916 -9.983 -33.261 1.00 73.44 173 LYS A C 1
ATOM 1390 O O . LYS A 1 173 ? 21.511 -10.906 -33.955 1.00 73.44 173 LYS A O 1
ATOM 1395 N N . ARG A 1 174 ? 21.355 -8.771 -33.278 1.00 65.75 174 ARG A N 1
ATOM 1396 C CA . ARG A 1 174 ? 20.235 -8.383 -34.151 1.00 65.75 174 ARG A CA 1
ATOM 1397 C C . ARG A 1 174 ? 20.665 -7.841 -35.513 1.00 65.75 174 ARG A C 1
ATOM 1399 O O . ARG A 1 174 ? 19.790 -7.555 -36.327 1.00 65.75 174 ARG A O 1
ATOM 1406 N N . LYS A 1 175 ? 21.969 -7.690 -35.789 1.00 57.81 175 LYS A N 1
ATOM 1407 C CA . LYS A 1 175 ? 22.413 -7.413 -37.160 1.00 57.81 175 LYS A CA 1
ATOM 1408 C C . LYS A 1 175 ? 22.016 -8.611 -38.029 1.00 57.81 175 LYS A C 1
ATOM 1410 O O . LYS A 1 175 ? 22.436 -9.721 -37.703 1.00 57.81 175 LYS A O 1
ATOM 1415 N N . PRO A 1 176 ? 21.235 -8.422 -39.110 1.00 53.53 176 PRO A N 1
ATOM 1416 C CA . PRO A 1 176 ? 21.068 -9.487 -40.081 1.00 53.53 176 PRO A CA 1
ATOM 1417 C C . PRO A 1 176 ? 22.472 -9.827 -40.572 1.00 53.53 176 PRO A C 1
ATOM 1419 O O . PRO A 1 176 ? 23.257 -8.930 -40.891 1.00 53.53 176 PRO A O 1
ATOM 1422 N N . THR A 1 177 ? 22.819 -11.108 -40.575 1.00 56.91 177 THR A N 1
ATOM 1423 C CA . THR A 1 177 ? 23.965 -11.573 -41.338 1.00 56.91 177 THR A CA 1
ATOM 1424 C C . THR A 1 177 ? 23.674 -11.201 -42.787 1.00 56.91 177 THR A C 1
ATOM 1426 O O . THR A 1 177 ? 22.961 -11.902 -43.500 1.00 56.91 177 THR A O 1
ATOM 1429 N N . SER A 1 178 ? 24.183 -10.054 -43.239 1.00 57.75 178 SER A N 1
ATOM 1430 C CA . SER A 1 178 ? 24.403 -9.830 -44.656 1.00 57.75 178 SER A CA 1
ATOM 1431 C C . SER A 1 178 ? 25.476 -10.837 -45.047 1.00 57.75 178 SER A C 1
ATOM 1433 O O . SER A 1 178 ? 26.670 -10.544 -45.035 1.00 57.75 178 SER A O 1
ATOM 1435 N N . SER A 1 179 ? 25.045 -12.072 -45.290 1.00 57.25 179 SER A N 1
ATOM 1436 C CA . SER A 1 179 ? 25.769 -12.985 -46.147 1.00 57.25 179 SER A CA 1
ATOM 1437 C C . SER A 1 179 ? 25.868 -12.251 -47.477 1.00 57.25 179 SER A C 1
ATOM 1439 O O . SER A 1 179 ? 24.904 -12.160 -48.233 1.00 57.25 179 SER A O 1
ATOM 1441 N N . SER A 1 180 ? 27.014 -11.611 -47.715 1.00 54.78 180 SER A N 1
ATOM 1442 C CA . SER A 1 180 ? 27.385 -11.224 -49.068 1.00 54.78 180 SER A CA 1
ATOM 1443 C C . SER A 1 180 ? 27.208 -12.468 -49.935 1.00 54.78 180 SER A C 1
ATOM 1445 O O . SER A 1 180 ? 27.779 -13.508 -49.588 1.00 54.78 180 SER A O 1
ATOM 1447 N N . PRO A 1 181 ? 26.425 -12.421 -51.024 1.00 50.09 181 PRO A N 1
ATOM 1448 C CA . PRO A 1 181 ? 26.441 -13.514 -51.973 1.00 50.09 181 PRO A CA 1
ATOM 1449 C C . PRO A 1 181 ? 27.871 -13.613 -52.504 1.00 50.09 181 PRO A C 1
ATOM 1451 O O . PRO A 1 181 ? 28.476 -12.596 -52.854 1.00 50.09 181 PRO A O 1
ATOM 1454 N N . ALA A 1 182 ? 28.417 -14.827 -52.535 1.00 58.31 182 ALA A N 1
ATOM 1455 C CA . ALA A 1 182 ? 29.635 -15.123 -53.277 1.00 58.31 182 ALA A CA 1
ATOM 1456 C C . ALA A 1 182 ? 29.533 -14.531 -54.701 1.00 58.31 182 ALA A C 1
ATOM 1458 O O . ALA A 1 182 ? 28.419 -14.443 -55.231 1.00 58.31 182 ALA A O 1
ATOM 1459 N N . PRO A 1 183 ? 30.644 -14.114 -55.334 1.00 48.28 183 PRO A N 1
ATOM 1460 C CA . PRO A 1 183 ? 30.602 -13.590 -56.692 1.00 48.28 183 PRO A CA 1
ATOM 1461 C C . PRO A 1 183 ? 30.138 -14.705 -57.637 1.00 48.28 183 PRO A C 1
ATOM 1463 O O . PRO A 1 183 ? 30.910 -15.581 -58.014 1.00 48.28 183 PRO A O 1
ATOM 1466 N N . TYR A 1 184 ? 28.849 -14.699 -57.978 1.00 46.72 184 TYR A N 1
ATOM 1467 C CA . TYR A 1 184 ? 28.277 -15.643 -58.925 1.00 46.72 184 TYR A CA 1
ATOM 1468 C C . TYR A 1 184 ? 28.716 -15.251 -60.332 1.00 46.72 184 TYR A C 1
ATOM 1470 O O . TYR A 1 184 ? 28.341 -14.209 -60.870 1.00 46.72 184 TYR A O 1
ATOM 1478 N N . THR A 1 185 ? 29.532 -16.119 -60.914 1.00 51.69 185 THR A N 1
ATOM 1479 C CA . THR A 1 185 ? 29.825 -16.185 -62.341 1.00 51.69 185 THR A CA 1
ATOM 1480 C C . THR A 1 185 ? 28.504 -16.312 -63.101 1.00 51.69 185 THR A C 1
ATOM 1482 O O . THR A 1 185 ? 27.670 -17.141 -62.749 1.00 51.69 185 THR A O 1
ATOM 1485 N N . ILE A 1 186 ? 28.293 -15.471 -64.114 1.00 45.47 186 ILE A N 1
ATOM 1486 C CA . ILE A 1 186 ? 27.075 -15.435 -64.934 1.00 45.47 186 ILE A CA 1
ATOM 1487 C C . ILE A 1 186 ? 27.078 -16.631 -65.899 1.00 45.47 186 ILE A C 1
ATOM 1489 O O . ILE A 1 186 ? 27.959 -16.673 -66.761 1.00 45.47 186 ILE A O 1
ATOM 1493 N N . PRO A 1 187 ? 26.086 -17.542 -65.874 1.00 42.34 187 PRO A N 1
ATOM 1494 C CA . PRO A 1 187 ? 25.752 -18.347 -67.033 1.00 42.34 187 PRO A CA 1
ATOM 1495 C C . PRO A 1 187 ? 24.673 -17.613 -67.830 1.00 42.34 187 PRO A C 1
ATOM 1497 O O . PRO A 1 187 ? 23.599 -17.262 -67.336 1.00 42.34 187 PRO A O 1
ATOM 1500 N N . THR A 1 188 ? 24.987 -17.351 -69.087 1.00 44.16 188 THR A N 1
ATOM 1501 C CA . THR A 1 188 ? 24.056 -16.860 -70.092 1.00 44.16 188 THR A CA 1
ATOM 1502 C C . THR A 1 188 ? 22.964 -17.889 -70.407 1.00 44.16 188 THR A C 1
ATOM 1504 O O . THR A 1 188 ? 23.184 -19.094 -70.372 1.00 44.16 188 THR A O 1
ATOM 1507 N N . ARG A 1 189 ? 21.830 -17.337 -70.861 1.00 42.75 189 ARG A N 1
ATOM 1508 C CA . ARG A 1 189 ? 20.764 -17.926 -71.693 1.00 42.75 189 ARG A CA 1
ATOM 1509 C C . ARG A 1 189 ? 19.597 -18.674 -71.026 1.00 42.75 189 ARG A C 1
ATOM 1511 O O . ARG A 1 189 ? 19.695 -19.787 -70.535 1.00 42.75 189 ARG A O 1
ATOM 1518 N N . THR A 1 190 ? 18.443 -18.038 -71.256 1.00 49.88 190 THR A N 1
ATOM 1519 C CA . THR A 1 190 ? 17.161 -18.611 -71.694 1.00 49.88 190 THR A CA 1
ATOM 1520 C C . THR A 1 190 ? 16.478 -19.599 -70.761 1.00 49.88 190 THR A C 1
ATOM 1522 O O . THR A 1 190 ? 16.651 -20.806 -70.869 1.00 49.88 190 THR A O 1
ATOM 1525 N N . SER A 1 191 ? 15.543 -19.085 -69.972 1.00 43.06 191 SER A N 1
ATOM 1526 C CA . SER A 1 191 ? 14.233 -19.719 -69.818 1.00 43.06 191 SER A CA 1
ATOM 1527 C C . SER A 1 191 ? 13.234 -18.679 -69.323 1.00 43.06 191 SER A C 1
ATOM 1529 O O . SER A 1 191 ? 13.528 -17.862 -68.452 1.00 43.06 191 SER A O 1
ATOM 1531 N N . HIS A 1 192 ? 12.075 -18.661 -69.973 1.00 56.38 192 HIS A N 1
ATOM 1532 C CA . HIS A 1 192 ? 10.927 -17.846 -69.619 1.00 56.38 192 HIS A CA 1
ATOM 1533 C C . HIS A 1 192 ? 10.477 -18.218 -68.205 1.00 56.38 192 HIS A C 1
ATOM 1535 O O . HIS A 1 192 ? 9.799 -19.219 -68.005 1.00 56.38 192 HIS A O 1
ATOM 1541 N N . ILE A 1 193 ? 10.894 -17.432 -67.215 1.00 52.75 193 ILE A N 1
ATOM 1542 C CA . ILE A 1 193 ? 10.295 -17.482 -65.886 1.00 52.75 193 ILE A CA 1
ATOM 1543 C C . ILE A 1 193 ? 9.066 -16.589 -65.971 1.00 52.75 193 ILE A C 1
ATOM 1545 O O . ILE A 1 193 ? 9.195 -15.364 -66.029 1.00 52.75 193 ILE A O 1
ATOM 1549 N N . ASP A 1 194 ? 7.886 -17.202 -66.002 1.00 56.75 194 ASP A N 1
ATOM 1550 C CA . ASP A 1 194 ? 6.619 -16.519 -65.767 1.00 56.75 194 ASP A CA 1
ATOM 1551 C C . ASP A 1 194 ? 6.672 -15.857 -64.387 1.00 56.75 194 ASP A C 1
ATOM 1553 O O . ASP A 1 194 ? 6.423 -16.470 -63.350 1.00 56.75 194 ASP A O 1
ATOM 1557 N N . ARG A 1 195 ? 7.084 -14.586 -64.360 1.00 65.50 195 ARG A N 1
ATOM 1558 C CA . ARG A 1 195 ? 7.116 -13.770 -63.147 1.00 65.50 195 ARG A CA 1
ATOM 1559 C C . ARG A 1 195 ? 5.685 -13.304 -62.859 1.00 65.50 195 ARG A C 1
ATOM 1561 O O . ARG A 1 195 ? 5.150 -12.521 -63.650 1.00 65.50 195 ARG A O 1
ATOM 1568 N N . PRO A 1 196 ? 5.052 -13.727 -61.750 1.00 60.88 196 PRO A N 1
ATOM 1569 C CA . PRO A 1 196 ? 3.699 -13.300 -61.429 1.00 60.88 196 PRO A CA 1
ATOM 1570 C C . PRO A 1 196 ? 3.708 -11.819 -61.034 1.00 60.88 196 PRO A C 1
ATOM 1572 O O . PRO A 1 196 ? 4.334 -11.420 -60.052 1.00 60.88 196 PRO A O 1
ATOM 1575 N N . GLY A 1 197 ? 3.025 -10.988 -61.823 1.00 75.62 197 GLY A N 1
ATOM 1576 C CA . GLY A 1 197 ? 2.804 -9.575 -61.515 1.00 75.62 197 GLY A CA 1
ATOM 1577 C C . GLY A 1 197 ? 2.94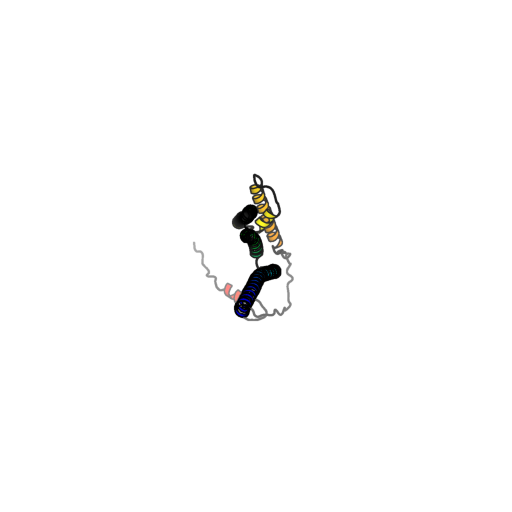9 -8.633 -62.711 1.00 75.62 197 GLY A C 1
ATOM 1578 O O . GLY A 1 197 ? 3.676 -8.895 -63.668 1.00 75.62 197 GLY A O 1
ATOM 1579 N N . LYS A 1 198 ? 2.235 -7.506 -62.645 1.00 85.75 198 LYS A N 1
ATOM 1580 C CA . LYS A 1 198 ? 2.352 -6.396 -63.600 1.00 85.75 198 LYS A CA 1
ATOM 1581 C C . LYS A 1 198 ? 3.516 -5.491 -63.188 1.00 85.75 198 LYS A C 1
ATOM 1583 O O . LYS A 1 198 ? 3.697 -5.209 -62.006 1.00 85.75 198 LYS A O 1
ATOM 1588 N N . CYS A 1 199 ? 4.295 -5.012 -64.152 1.00 84.75 199 CYS A N 1
ATOM 1589 C CA . CYS A 1 199 ? 5.337 -4.019 -63.930 1.00 84.75 199 CYS A CA 1
ATOM 1590 C C . CYS A 1 199 ? 4.741 -2.768 -63.278 1.00 84.75 199 CYS A C 1
ATOM 1592 O O . CYS A 1 199 ? 3.853 -2.142 -63.841 1.00 84.75 199 CYS A O 1
ATOM 1594 N N . PHE A 1 200 ? 5.278 -2.338 -62.138 1.00 83.50 200 PHE A N 1
ATOM 1595 C CA . PHE A 1 200 ? 4.783 -1.160 -61.416 1.00 83.50 200 PHE A CA 1
ATOM 1596 C C . PHE A 1 200 ? 4.983 0.181 -62.145 1.00 83.50 200 PHE A C 1
ATOM 1598 O O . PHE A 1 200 ? 4.655 1.213 -61.569 1.00 83.50 200 PHE A O 1
ATOM 1605 N N . ASN A 1 201 ? 5.595 0.203 -63.335 1.00 85.38 201 ASN A N 1
ATOM 1606 C CA . ASN A 1 201 ? 5.783 1.417 -64.137 1.00 85.38 201 ASN A CA 1
ATOM 1607 C C . ASN A 1 201 ? 4.831 1.481 -65.335 1.00 85.38 201 ASN A C 1
ATOM 1609 O O . ASN A 1 201 ? 4.138 2.473 -65.501 1.00 85.38 201 ASN A O 1
ATOM 1613 N N . C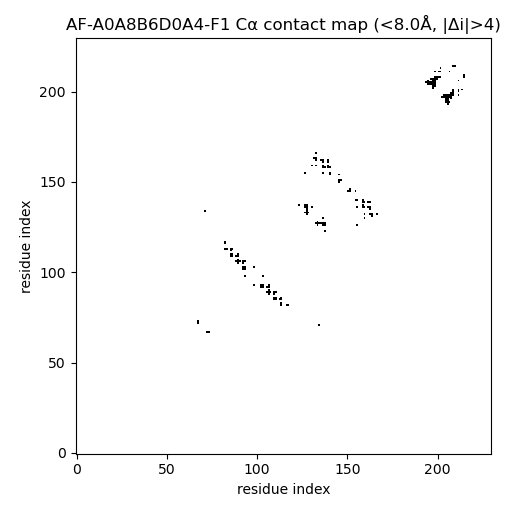YS A 1 202 ? 4.807 0.435 -66.167 1.00 88.12 202 CYS A N 1
ATOM 1614 C CA . CYS A 1 202 ? 4.013 0.399 -67.403 1.00 88.12 202 CYS A CA 1
ATOM 1615 C C . CYS A 1 202 ? 2.806 -0.552 -67.329 1.00 88.12 202 CYS A C 1
ATOM 1617 O O . CYS A 1 202 ? 2.099 -0.730 -68.316 1.00 88.12 202 CYS A O 1
ATOM 1619 N N . ASN A 1 203 ? 2.593 -1.215 -66.188 1.00 83.44 203 ASN A N 1
ATOM 1620 C CA . ASN A 1 203 ? 1.541 -2.205 -65.936 1.00 83.44 203 ASN A CA 1
ATOM 1621 C C . ASN A 1 203 ? 1.531 -3.440 -66.865 1.00 83.44 203 ASN A C 1
ATOM 1623 O O . ASN A 1 203 ? 0.599 -4.243 -66.796 1.00 83.44 203 ASN A O 1
ATOM 1627 N N . LYS A 1 204 ? 2.573 -3.651 -67.682 1.00 82.94 204 LYS A N 1
ATOM 1628 C CA . LYS A 1 204 ? 2.753 -4.849 -68.526 1.00 82.94 204 LYS A CA 1
ATOM 1629 C C . LYS A 1 204 ? 3.399 -5.986 -67.722 1.00 82.94 204 LYS A C 1
ATOM 1631 O O . LYS A 1 204 ? 4.226 -5.729 -66.851 1.00 82.94 204 LYS A O 1
ATOM 1636 N N . THR A 1 205 ? 3.012 -7.234 -67.967 1.00 83.88 205 THR A N 1
ATOM 1637 C CA . THR A 1 205 ? 3.563 -8.421 -67.283 1.00 83.88 205 THR A CA 1
ATOM 1638 C C . THR A 1 205 ? 4.895 -8.869 -67.903 1.00 83.88 205 THR A C 1
ATOM 1640 O O . THR A 1 205 ? 5.313 -8.359 -68.943 1.00 83.88 205 THR A O 1
ATOM 1643 N N . GLY A 1 206 ? 5.600 -9.791 -67.239 1.00 83.12 206 GLY A N 1
ATOM 1644 C CA . GLY A 1 206 ? 6.852 -10.382 -67.736 1.00 83.12 206 GLY A CA 1
ATOM 1645 C C . GLY A 1 206 ? 8.143 -9.664 -67.315 1.00 83.12 206 GLY A C 1
ATOM 1646 O O . GLY A 1 206 ? 9.223 -10.203 -67.527 1.00 83.12 206 GLY A O 1
ATOM 1647 N N . HIS A 1 207 ? 8.059 -8.489 -66.679 1.00 85.25 207 HIS A N 1
ATOM 1648 C CA . HIS A 1 207 ? 9.209 -7.763 -66.119 1.00 85.25 207 HIS A CA 1
ATOM 1649 C C . HIS A 1 207 ? 8.805 -6.918 -64.893 1.00 85.25 207 HIS A C 1
ATOM 1651 O O . HIS A 1 207 ? 7.629 -6.606 -64.693 1.00 85.25 207 HIS A O 1
ATOM 1657 N N . TRP A 1 208 ? 9.772 -6.520 -64.060 1.00 85.31 208 TRP A N 1
ATOM 1658 C CA . TRP A 1 208 ? 9.561 -5.582 -62.941 1.00 85.31 208 TRP A CA 1
ATOM 1659 C C . TRP A 1 208 ? 10.027 -4.163 -63.299 1.00 85.31 208 TRP A C 1
ATOM 1661 O O . TRP A 1 208 ? 10.771 -3.976 -64.254 1.00 85.31 208 TRP A O 1
ATOM 1671 N N . ARG A 1 209 ? 9.635 -3.143 -62.512 1.00 84.38 209 ARG A N 1
ATOM 1672 C CA . ARG A 1 209 ? 9.935 -1.710 -62.763 1.00 84.38 209 ARG A CA 1
ATOM 1673 C C . ARG A 1 209 ? 11.405 -1.425 -63.117 1.00 84.38 209 ARG A C 1
ATOM 1675 O O . ARG A 1 209 ? 11.660 -0.545 -63.930 1.00 84.38 209 ARG A O 1
ATOM 1682 N N . ARG A 1 210 ? 12.354 -2.160 -62.526 1.00 79.88 210 ARG A N 1
ATOM 1683 C CA . ARG A 1 210 ? 13.806 -2.000 -62.757 1.00 79.88 210 ARG A CA 1
ATOM 1684 C C . ARG A 1 210 ? 14.281 -2.495 -64.125 1.00 79.88 210 ARG A C 1
ATOM 1686 O O . ARG A 1 210 ? 15.304 -2.041 -64.609 1.00 79.88 210 ARG A O 1
ATOM 1693 N N . GLU A 1 211 ? 13.528 -3.402 -64.729 1.00 80.44 211 GLU A N 1
ATOM 1694 C CA . GLU A 1 211 ? 13.792 -4.009 -66.036 1.00 80.44 211 GLU A CA 1
ATOM 1695 C C . GLU A 1 211 ? 12.824 -3.446 -67.097 1.00 80.44 211 GLU A C 1
ATOM 1697 O O . GLU A 1 211 ? 12.63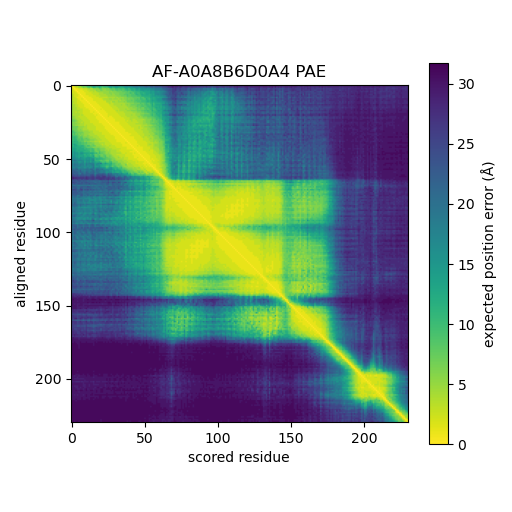8 -4.031 -68.159 1.00 80.44 211 GLU A O 1
ATOM 1702 N N . CYS A 1 212 ? 12.148 -2.328 -66.795 1.00 83.75 212 CYS A N 1
ATOM 1703 C CA . CYS A 1 212 ? 11.130 -1.753 -67.663 1.00 83.75 212 CYS A CA 1
ATOM 1704 C C . CYS A 1 212 ? 11.770 -1.098 -68.898 1.00 83.75 212 CYS A C 1
ATOM 1706 O O . CYS A 1 212 ? 12.462 -0.085 -68.751 1.00 83.75 212 CYS A O 1
ATOM 1708 N N . PRO A 1 213 ? 11.490 -1.593 -70.119 1.00 82.81 213 PRO A N 1
ATOM 1709 C CA . PRO A 1 213 ? 12.107 -1.078 -71.341 1.00 82.81 213 PRO A CA 1
ATOM 1710 C C . PRO A 1 213 ? 11.718 0.377 -71.653 1.00 82.81 213 PRO A C 1
ATOM 1712 O O . PRO A 1 213 ? 12.427 1.072 -72.380 1.00 82.81 213 PRO A O 1
ATOM 1715 N N . GLU A 1 214 ? 10.608 0.865 -71.091 1.00 76.25 214 GLU A N 1
ATOM 1716 C CA . GLU A 1 214 ? 10.185 2.267 -71.216 1.00 76.25 214 GLU A CA 1
ATOM 1717 C C . GLU A 1 214 ? 10.986 3.205 -70.297 1.00 76.25 214 GLU A C 1
ATOM 1719 O O . GLU A 1 214 ? 11.182 4.368 -70.635 1.00 76.25 214 GLU A O 1
ATOM 1724 N N . VAL A 1 215 ? 11.533 2.704 -69.182 1.00 68.88 215 VAL A N 1
ATOM 1725 C CA . VAL A 1 215 ? 12.382 3.502 -68.277 1.00 68.88 215 VAL A CA 1
ATOM 1726 C C . VAL A 1 215 ? 13.779 3.689 -68.875 1.00 68.88 215 VAL A C 1
ATOM 1728 O O . VAL A 1 215 ? 14.346 4.776 -68.800 1.00 68.88 215 VAL A O 1
ATOM 1731 N N . THR A 1 216 ? 14.316 2.666 -69.543 1.00 61.28 216 THR A N 1
ATOM 1732 C CA . THR A 1 216 ? 15.629 2.732 -70.209 1.00 61.28 216 THR A CA 1
ATOM 1733 C C . THR A 1 216 ? 15.642 3.626 -71.453 1.00 61.28 216 THR A C 1
ATOM 1735 O O . THR A 1 216 ? 16.686 4.176 -71.800 1.00 61.28 216 THR A O 1
ATOM 1738 N N . ARG A 1 217 ? 14.493 3.822 -72.113 1.00 58.78 217 ARG A N 1
ATOM 1739 C CA . ARG A 1 217 ? 14.377 4.703 -73.291 1.00 58.78 217 ARG A CA 1
ATOM 1740 C C . ARG A 1 217 ? 14.402 6.193 -72.942 1.00 58.78 217 ARG A C 1
ATOM 1742 O O . ARG A 1 217 ? 14.948 6.980 -73.705 1.00 58.78 217 ARG A O 1
ATOM 1749 N N . ASN A 1 218 ? 13.908 6.579 -71.768 1.00 52.75 218 ASN A N 1
ATOM 1750 C CA . ASN A 1 218 ? 13.894 7.988 -71.364 1.00 52.75 218 ASN A CA 1
ATOM 1751 C C . ASN A 1 218 ? 15.258 8.500 -70.872 1.00 52.75 218 ASN A C 1
ATOM 1753 O O . ASN A 1 218 ? 15.467 9.707 -70.816 1.00 52.75 218 ASN A O 1
ATOM 1757 N N . ALA A 1 219 ? 16.210 7.611 -70.565 1.00 52.44 219 ALA A N 1
ATOM 1758 C CA . ALA A 1 219 ? 17.580 7.997 -70.212 1.00 52.44 219 ALA A CA 1
ATOM 1759 C C . ALA A 1 219 ? 18.455 8.349 -71.433 1.00 52.44 219 ALA A C 1
ATOM 1761 O O . ALA A 1 219 ? 19.536 8.907 -71.273 1.00 52.44 219 ALA A O 1
ATOM 1762 N N . SER A 1 220 ? 18.014 8.019 -72.653 1.00 49.16 220 SER A N 1
ATOM 1763 C CA . SER A 1 220 ? 18.793 8.209 -73.888 1.00 49.16 220 SER A CA 1
ATOM 1764 C C . SER A 1 220 ? 18.392 9.444 -74.708 1.00 49.16 220 SER A C 1
ATOM 1766 O O . SER A 1 220 ? 19.023 9.707 -75.727 1.00 49.16 220 SER A O 1
ATOM 1768 N N . GLN A 1 221 ? 17.405 10.235 -74.267 1.00 53.53 221 GLN A N 1
ATOM 1769 C CA . GLN A 1 221 ? 16.932 11.435 -74.986 1.00 53.53 221 GLN A CA 1
ATOM 1770 C C . GLN A 1 221 ? 17.293 12.775 -74.318 1.00 53.53 221 GLN A C 1
ATOM 1772 O O . GLN A 1 221 ? 16.854 13.826 -74.772 1.00 53.53 221 GLN A O 1
ATOM 1777 N N . SER A 1 222 ? 18.138 12.774 -73.287 1.00 44.44 222 SER A N 1
ATOM 1778 C CA . SER A 1 222 ? 18.589 13.991 -72.596 1.00 44.44 222 SER A CA 1
ATOM 1779 C C . SER A 1 222 ? 20.117 14.074 -72.532 1.00 44.44 222 SER A C 1
ATOM 1781 O O . SER A 1 222 ? 20.736 13.960 -71.478 1.00 44.44 222 SER A O 1
ATOM 1783 N N . ARG A 1 223 ? 20.749 14.300 -73.689 1.00 43.16 223 ARG A N 1
ATOM 1784 C CA . ARG A 1 223 ? 22.109 14.855 -73.770 1.00 43.16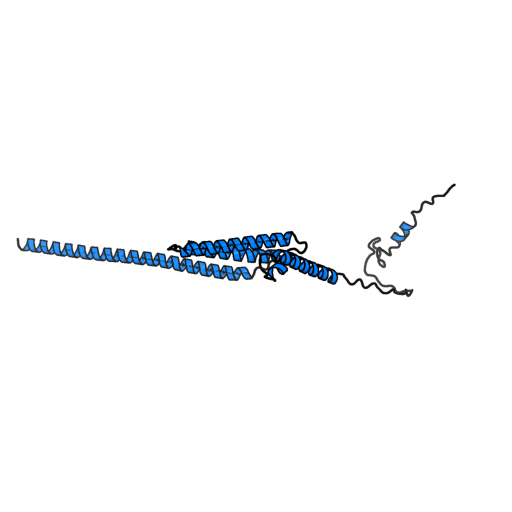 223 ARG A CA 1
ATOM 1785 C C . ARG A 1 223 ? 22.113 16.039 -74.743 1.00 43.16 223 ARG A C 1
ATOM 1787 O O . ARG A 1 223 ? 22.039 15.801 -75.946 1.00 43.16 223 ARG A O 1
ATOM 1794 N N . PRO A 1 224 ? 22.207 17.292 -74.266 1.00 40.19 224 PRO A N 1
ATOM 1795 C CA . PRO A 1 224 ? 22.686 18.386 -75.093 1.00 40.19 224 PRO A CA 1
ATOM 1796 C C . PRO A 1 224 ? 24.197 18.208 -75.297 1.00 40.19 224 PRO A C 1
ATOM 1798 O O . PRO A 1 224 ? 24.936 17.930 -74.352 1.00 40.19 224 PRO A O 1
ATOM 1801 N N . SER A 1 225 ? 24.639 18.315 -76.545 1.00 49.94 225 SER A N 1
ATOM 1802 C CA . SER A 1 225 ? 26.048 18.296 -76.933 1.00 49.94 225 SER A CA 1
ATOM 1803 C C . SER A 1 225 ? 26.610 19.713 -76.841 1.00 49.94 225 SER A C 1
ATOM 1805 O O . SER A 1 225 ? 26.400 20.493 -77.768 1.00 49.94 225 SER A O 1
ATOM 1807 N N . ASP A 1 226 ? 27.340 20.043 -75.776 1.00 44.94 226 ASP A N 1
ATOM 1808 C CA . ASP A 1 226 ? 28.079 21.308 -75.718 1.00 44.94 226 ASP A CA 1
ATOM 1809 C C . ASP A 1 226 ? 29.479 21.148 -76.317 1.00 44.94 226 ASP A C 1
ATOM 1811 O O . ASP A 1 226 ? 30.309 20.350 -75.871 1.00 44.94 226 ASP A O 1
ATOM 1815 N N . LYS A 1 227 ? 29.698 21.910 -77.393 1.00 41.44 227 LYS A N 1
ATOM 1816 C CA . LYS A 1 227 ? 30.971 22.092 -78.085 1.00 41.44 227 LYS A CA 1
ATOM 1817 C C . LYS A 1 227 ? 31.924 22.901 -77.205 1.00 41.44 227 LYS A C 1
ATOM 1819 O O . LYS A 1 227 ? 31.585 23.985 -76.747 1.00 41.44 227 LYS A O 1
ATOM 1824 N N . ILE A 1 228 ? 33.142 22.392 -77.062 1.00 41.34 228 ILE A N 1
ATOM 1825 C CA . ILE A 1 228 ? 34.310 23.142 -76.596 1.00 41.34 228 ILE A CA 1
ATOM 1826 C C . ILE A 1 228 ? 34.782 24.017 -77.761 1.00 41.34 228 ILE A C 1
ATOM 1828 O O . ILE A 1 228 ? 35.035 23.493 -78.848 1.00 41.34 228 ILE A O 1
ATOM 1832 N N . GLN A 1 229 ? 34.935 25.322 -77.539 1.00 37.94 229 GLN A N 1
ATOM 1833 C CA . GLN A 1 229 ? 35.739 26.173 -78.408 1.00 37.94 229 GLN A CA 1
ATOM 1834 C C . GLN A 1 229 ? 36.649 27.061 -77.555 1.00 37.94 229 GLN A C 1
ATOM 1836 O O . GLN A 1 229 ? 36.248 27.524 -76.489 1.00 37.94 229 GLN A O 1
ATOM 1841 N N . MET A 1 230 ? 37.891 27.130 -78.036 1.00 37.16 230 MET A N 1
ATOM 1842 C CA . MET A 1 230 ? 39.104 27.706 -77.450 1.00 37.16 230 MET A CA 1
ATOM 1843 C C . MET A 1 230 ? 38.991 29.187 -77.105 1.00 37.16 230 MET A C 1
ATOM 1845 O O . MET A 1 230 ? 38.273 29.901 -77.840 1.00 37.16 230 MET A O 1
#

pLDDT: mean 80.53, std 16.59, range [37.16, 98.06]

Solvent-accessible surface area (backbone atoms only — not comparable to full-atom values): 13421 Å² total; per-residue (Å²): 109,74,70,57,56,53,50,51,52,50,50,51,52,51,51,53,50,52,52,51,52,51,53,51,51,52,51,50,50,53,51,49,53,54,50,51,50,53,47,52,54,52,48,52,52,52,52,50,53,51,52,53,54,53,50,52,54,48,52,60,64,57,63,74,71,68,80,63,94,46,70,70,56,45,55,48,50,56,48,52,51,55,39,49,49,26,48,51,53,20,51,55,38,69,66,42,96,76,75,47,75,64,33,56,50,52,20,52,50,29,46,49,53,32,51,48,54,51,52,54,48,54,51,44,50,52,52,18,70,75,34,99,56,23,64,49,21,40,54,49,38,71,74,55,92,70,63,82,83,82,46,38,69,56,41,51,53,50,15,43,54,52,30,46,52,50,52,53,52,51,56,60,70,66,51,75,82,77,72,71,76,71,89,76,79,82,79,82,83,89,77,93,69,85,51,91,54,56,11,86,73,82,62,48,64,72,45,47,56,93,68,34,73,73,63,63,54,66,71,73,77,77,75,87,85,82,79,89,78,134

Secondary structure (DSSP, 8-state):
-HHHHHHHHHHHHHHHHHHHHHHHHHHHHHHHHHHHHHHHHHHHHHHHHHHHHHHHHHHHHHHTT---SSHHHHHHHHHHHHHHHHHHHHHHHHT-SS--HHHHHHHHHHHHHHHHHHHHHHHHHHHHHHSTTTHHHHHHHHTS---SSSSHHHHHHHHHHHHHHHHHHHHHHTS----PPP--PPPP--------SB-TTT--BSS-GGG-HHHHHHTSS----PPP--